Protein AF-A0A7J9QQX2-F1 (afdb_monomer)

Solvent-accessible surface area (backbone atoms only — not comparable to full-atom values): 10950 Å² total; per-residue (Å²): 135,87,82,81,82,80,78,81,76,80,78,75,87,70,79,80,80,73,49,72,65,58,52,40,49,53,56,48,53,58,52,51,60,47,61,76,71,69,48,74,68,55,53,49,49,52,51,60,24,35,43,53,40,42,29,18,36,30,59,68,54,39,54,51,47,49,53,49,67,62,40,84,84,67,65,58,65,73,57,44,53,54,55,40,48,56,53,48,58,59,36,59,70,38,76,61,45,71,68,31,42,49,51,32,52,54,56,54,40,69,71,56,50,82,80,45,53,75,67,55,51,51,52,51,52,50,51,54,51,30,37,73,71,70,74,39,61,68,17,60,58,40,29,67,48,50,64,55,37,58,76,68,66,36,64,74,64,67,54,24,50,41,53,78,64,48,33,36,91,83,47,75,76,69,89,76,73,79,68,84,77,78,82,79,126

Radius of gyration: 19.88 Å; Cα contacts (8 Å, |Δi|>4): 143; chains: 1; bounding box: 49×62×47 Å

Mean predicted aligned error: 8.19 Å

Sequence (185 aa):
MKRTTEGMTKSTFQMPKLTEKDIAEYVLERFYELKEVPRMQDLVTFHSNNKYLIMAHSQVHLKELGNVVANHEKQPLKKVLNDYQKILITTLKIKPTVKTHINALMHIFGFFGKYLSQKEKSIFMQFIKGYREDKIKLGKILSEIEPITYKINNLYLISQTYFLLYSDPNMGNVFNRVSIKSFRD

Structure (mmCIF, N/CA/C/O backbone):
data_AF-A0A7J9QQX2-F1
#
_entry.id   AF-A0A7J9QQX2-F1
#
loop_
_atom_site.group_PDB
_atom_site.id
_atom_site.type_symbol
_atom_site.label_atom_id
_atom_site.label_alt_id
_atom_site.label_comp_id
_atom_site.label_asym_id
_atom_site.label_entity_id
_atom_site.label_seq_id
_atom_site.pdbx_PDB_ins_code
_atom_site.Cartn_x
_atom_site.Cartn_y
_atom_site.Cartn_z
_atom_site.occupancy
_atom_site.B_iso_or_equiv
_atom_site.auth_seq_id
_atom_site.auth_comp_id
_atom_site.auth_asym_id
_atom_site.auth_atom_id
_atom_site.pdbx_PDB_model_num
ATOM 1 N N . MET A 1 1 ? -31.410 48.857 25.264 1.00 41.34 1 MET A N 1
ATOM 2 C CA . MET A 1 1 ? -31.220 48.400 23.868 1.00 41.34 1 MET A CA 1
ATOM 3 C C . MET A 1 1 ? -30.301 47.184 23.878 1.00 41.34 1 MET A C 1
ATOM 5 O O . MET A 1 1 ? -29.134 47.323 24.219 1.00 41.34 1 MET A O 1
ATOM 9 N N . LYS A 1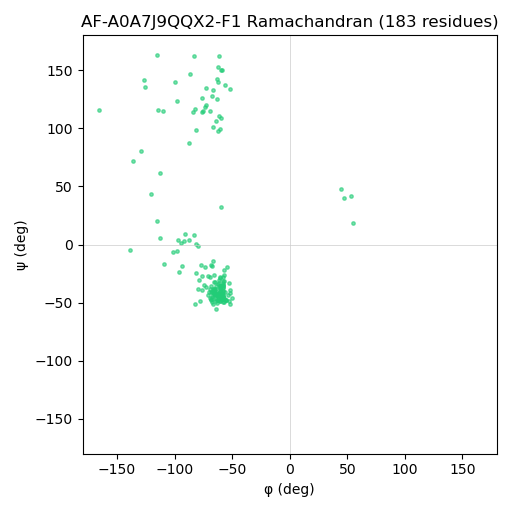 2 ? -30.845 45.987 23.627 1.00 38.16 2 LYS A N 1
ATOM 10 C CA . LYS A 1 2 ? -30.093 44.722 23.600 1.00 38.16 2 LYS A CA 1
ATOM 11 C C . LYS A 1 2 ? -29.238 44.683 22.326 1.00 38.16 2 LYS A C 1
ATOM 13 O O . LYS A 1 2 ? -29.800 44.764 21.241 1.00 38.16 2 LYS A O 1
ATOM 18 N N . ARG A 1 3 ? -27.910 44.578 22.451 1.00 37.72 3 ARG A N 1
ATOM 19 C CA . ARG A 1 3 ? -27.033 44.206 21.330 1.00 37.72 3 ARG A CA 1
ATOM 20 C C . ARG A 1 3 ? -27.025 42.685 21.235 1.00 37.72 3 ARG A C 1
ATOM 22 O O . ARG A 1 3 ? -26.602 42.004 22.164 1.00 37.72 3 ARG A O 1
ATOM 29 N N . THR A 1 4 ? -27.571 42.189 20.138 1.00 38.09 4 THR A N 1
ATOM 30 C CA . THR A 1 4 ? -27.545 40.796 19.708 1.00 38.09 4 THR A CA 1
ATOM 31 C C . THR A 1 4 ? -26.106 40.368 19.435 1.00 38.09 4 THR A C 1
ATOM 33 O O . THR A 1 4 ? -25.383 40.992 18.664 1.00 38.09 4 THR A O 1
ATOM 36 N N . THR A 1 5 ? -25.689 39.294 20.097 1.00 43.62 5 THR A N 1
ATOM 37 C CA . THR A 1 5 ? -24.511 38.502 19.755 1.00 43.62 5 THR A CA 1
ATOM 38 C C . THR A 1 5 ? -24.901 37.553 18.625 1.00 43.62 5 THR A C 1
ATOM 40 O O . THR A 1 5 ? -25.510 36.513 18.874 1.00 43.62 5 THR A O 1
ATOM 43 N N . GLU A 1 6 ? -24.591 37.911 17.384 1.00 42.69 6 GLU A N 1
ATOM 44 C CA . GLU A 1 6 ? -24.631 36.959 16.274 1.00 42.69 6 GLU A CA 1
ATOM 45 C C . GLU A 1 6 ? -23.398 36.055 16.353 1.00 42.69 6 GLU A C 1
ATOM 47 O O . GLU A 1 6 ? -22.252 36.497 16.256 1.00 42.69 6 GLU A O 1
ATOM 52 N N . GLY A 1 7 ? -23.650 34.772 16.612 1.00 41.28 7 GLY A N 1
ATOM 53 C CA . GLY A 1 7 ? -22.632 33.737 16.653 1.00 41.28 7 GLY A CA 1
ATOM 54 C C . GLY A 1 7 ? -22.070 33.471 15.261 1.00 41.28 7 GLY A C 1
ATOM 55 O O . GLY A 1 7 ? -22.761 32.935 14.399 1.00 41.28 7 GLY A O 1
ATOM 56 N N . MET A 1 8 ? -20.786 33.773 15.068 1.00 38.31 8 MET A N 1
ATOM 57 C CA . MET A 1 8 ? -19.999 33.174 13.993 1.00 38.31 8 MET A CA 1
ATOM 58 C C . MET A 1 8 ? -19.841 31.680 14.278 1.00 38.31 8 MET A C 1
ATOM 60 O O . MET A 1 8 ? -19.015 31.257 15.090 1.00 38.31 8 MET A O 1
ATOM 64 N N . THR A 1 9 ? -20.639 30.865 13.598 1.00 43.78 9 THR A N 1
ATOM 65 C CA . THR A 1 9 ? -20.384 29.436 13.442 1.00 43.78 9 THR A CA 1
ATOM 66 C C . THR A 1 9 ? -19.054 29.273 12.710 1.00 43.78 9 THR A C 1
ATOM 68 O O . THR A 1 9 ? -18.914 29.609 11.536 1.00 43.78 9 THR A O 1
ATOM 71 N N . LYS A 1 10 ? -18.038 28.775 13.424 1.00 44.91 10 LYS A N 1
ATOM 72 C CA . LYS A 1 10 ? -16.782 28.323 12.821 1.00 44.91 10 LYS A CA 1
ATOM 73 C C . LYS A 1 10 ? -17.113 27.187 11.853 1.00 44.91 10 LYS A C 1
ATOM 75 O O . LYS A 1 10 ? -17.301 26.054 12.280 1.00 44.91 10 LYS A O 1
ATOM 80 N N . SER A 1 11 ? -17.192 27.489 10.561 1.00 42.69 11 SER A N 1
ATOM 81 C CA . SER A 1 11 ? -17.172 26.481 9.504 1.00 42.69 11 SER A CA 1
ATOM 82 C C . SER A 1 11 ? -15.825 25.757 9.570 1.00 42.69 11 SER A C 1
ATOM 84 O O . SER A 1 11 ? -14.814 26.266 9.086 1.00 42.69 11 SER A O 1
ATOM 86 N N . THR A 1 12 ? -15.776 24.593 10.215 1.00 51.81 12 THR A N 1
ATOM 87 C CA . THR A 1 12 ? -14.616 23.699 10.159 1.00 51.81 12 THR A CA 1
ATOM 88 C C . THR A 1 12 ? -14.441 23.220 8.723 1.00 51.81 12 THR A C 1
ATOM 90 O O . THR A 1 12 ? -15.221 22.404 8.243 1.00 51.81 12 THR A O 1
ATOM 93 N N . PHE A 1 13 ? -13.429 23.744 8.028 1.00 54.88 13 PHE A N 1
ATOM 94 C CA . PHE A 1 13 ? -13.006 23.241 6.723 1.00 54.88 13 PHE A CA 1
ATOM 95 C C . PHE A 1 13 ? -12.596 21.771 6.874 1.00 54.88 13 PHE A C 1
ATOM 97 O O . PHE A 1 13 ? -11.586 21.471 7.510 1.00 54.88 13 PHE A O 1
ATOM 104 N N . GLN A 1 14 ? -13.410 20.866 6.335 1.00 59.56 14 GLN A N 1
ATOM 105 C CA . GLN A 1 14 ? -13.151 19.433 6.336 1.00 59.56 14 GLN A CA 1
ATOM 106 C C . GLN A 1 14 ? -12.540 19.064 4.985 1.00 59.56 14 GLN A C 1
ATOM 108 O O . GLN A 1 14 ? -13.133 19.357 3.945 1.00 59.56 14 GLN A O 1
ATOM 113 N N . MET A 1 15 ? -11.355 18.446 4.976 1.00 57.03 15 MET A N 1
ATOM 114 C CA . MET A 1 15 ? -10.777 18.008 3.705 1.00 57.03 15 MET A CA 1
ATOM 115 C C . MET A 1 15 ? -11.647 16.895 3.110 1.00 57.03 15 MET A C 1
ATOM 117 O O . MET A 1 15 ? -12.018 15.967 3.844 1.00 57.03 15 MET A O 1
ATOM 121 N N . PRO A 1 16 ? -11.980 16.967 1.807 1.00 66.31 16 PRO A N 1
ATOM 122 C CA . PRO A 1 16 ? -12.757 15.929 1.155 1.00 66.31 16 PRO A CA 1
ATOM 123 C C . PRO A 1 16 ? -11.980 14.612 1.171 1.00 66.31 16 PRO A C 1
ATOM 125 O O . PRO A 1 16 ? -10.759 14.578 1.017 1.00 66.31 16 PRO A O 1
ATOM 128 N N . LYS A 1 17 ? -12.705 13.513 1.369 1.00 76.00 17 LYS A N 1
ATOM 129 C CA . LYS A 1 17 ? -12.134 12.172 1.291 1.00 76.00 17 LYS A CA 1
ATOM 130 C C . LYS A 1 17 ? -11.848 11.827 -0.172 1.00 76.00 17 LYS A C 1
ATOM 132 O O . LYS A 1 17 ? -12.719 12.026 -1.015 1.00 76.00 17 LYS A O 1
ATOM 137 N N . LEU A 1 18 ? -10.668 11.268 -0.441 1.00 86.81 18 LEU A N 1
ATOM 138 C CA . LEU A 1 18 ? -10.290 10.806 -1.776 1.00 86.81 18 LEU A CA 1
ATOM 139 C C . LEU A 1 18 ? -11.217 9.683 -2.257 1.00 86.81 18 LEU A C 1
ATOM 141 O O . LEU A 1 18 ? -11.602 8.789 -1.494 1.00 86.81 18 LEU A O 1
ATOM 145 N N . THR A 1 19 ? -11.565 9.733 -3.537 1.00 91.69 19 THR A N 1
ATOM 146 C CA . THR A 1 19 ? -12.230 8.643 -4.246 1.00 91.69 19 THR A CA 1
ATOM 147 C C . THR A 1 19 ? -11.203 7.619 -4.732 1.00 91.69 19 THR A C 1
ATOM 149 O O . THR A 1 19 ? -10.021 7.919 -4.875 1.00 91.69 19 THR A O 1
ATOM 152 N N . GLU A 1 20 ? -11.651 6.406 -5.066 1.00 93.38 20 GLU A N 1
ATOM 153 C CA . GLU A 1 20 ? -10.778 5.386 -5.677 1.00 93.38 20 GLU A CA 1
ATOM 154 C C . GLU A 1 20 ? -10.147 5.864 -6.994 1.00 93.38 20 GLU A C 1
ATOM 156 O O . GLU A 1 20 ? -9.053 5.435 -7.352 1.00 93.38 20 GLU A O 1
ATOM 161 N N . LYS A 1 21 ? -10.824 6.775 -7.705 1.00 93.75 21 LYS A N 1
ATOM 162 C CA . LYS A 1 21 ? -10.293 7.402 -8.914 1.00 93.75 21 LYS A CA 1
ATOM 163 C C . LYS A 1 21 ? -9.109 8.311 -8.579 1.00 93.75 21 LYS A C 1
ATOM 165 O O . LYS A 1 21 ? -8.058 8.142 -9.187 1.00 93.75 21 LYS A O 1
ATOM 170 N N . ASP A 1 22 ? -9.252 9.189 -7.585 1.00 93.69 22 ASP A N 1
ATOM 171 C CA . ASP A 1 22 ? -8.176 10.101 -7.159 1.00 93.69 22 ASP A CA 1
ATOM 172 C C . ASP A 1 22 ? -6.944 9.314 -6.677 1.00 93.69 22 ASP A C 1
ATOM 174 O O . ASP A 1 22 ? -5.804 9.647 -6.993 1.00 93.69 22 ASP A O 1
ATOM 178 N N . ILE A 1 23 ? -7.179 8.216 -5.948 1.00 93.31 23 ILE A N 1
ATOM 179 C CA . ILE A 1 23 ? -6.130 7.302 -5.477 1.00 93.31 23 ILE A CA 1
ATOM 180 C C . ILE A 1 23 ? -5.399 6.654 -6.659 1.00 93.31 23 ILE A C 1
ATOM 182 O O . ILE A 1 23 ? -4.168 6.633 -6.690 1.00 93.31 23 ILE A O 1
ATOM 186 N N . ALA A 1 24 ? -6.140 6.127 -7.637 1.00 96.19 24 ALA A N 1
ATOM 187 C CA . ALA A 1 24 ? -5.554 5.504 -8.817 1.00 96.19 24 ALA A CA 1
ATOM 188 C C . ALA A 1 24 ? -4.754 6.508 -9.663 1.00 96.19 24 ALA A C 1
ATOM 190 O O . ALA A 1 24 ? -3.655 6.179 -10.112 1.00 96.19 24 ALA A O 1
ATOM 191 N N . GLU A 1 25 ? -5.276 7.721 -9.854 1.00 96.00 25 GLU A N 1
ATOM 192 C CA . GLU A 1 25 ? -4.603 8.799 -10.587 1.00 96.00 25 GLU A CA 1
ATOM 193 C C . GLU A 1 25 ? -3.283 9.183 -9.917 1.00 96.00 25 GLU A C 1
ATOM 195 O O . GLU A 1 25 ? -2.247 9.153 -10.580 1.00 96.00 25 GLU A O 1
ATOM 200 N N . TYR A 1 26 ? -3.286 9.397 -8.597 1.00 95.62 26 TYR A N 1
ATOM 201 C CA . TYR A 1 26 ? -2.072 9.693 -7.833 1.00 95.62 26 TYR A CA 1
ATOM 202 C C . TYR A 1 26 ? -0.997 8.606 -7.995 1.00 95.62 26 TYR A C 1
ATOM 204 O O . TYR A 1 26 ? 0.174 8.895 -8.251 1.00 95.62 26 TYR A O 1
ATOM 212 N N . VAL A 1 27 ? -1.373 7.328 -7.857 1.00 97.31 27 VAL A N 1
ATOM 213 C CA . VAL A 1 27 ? -0.421 6.208 -7.963 1.00 97.31 27 VAL A CA 1
ATOM 214 C C . VAL A 1 27 ? 0.144 6.092 -9.383 1.00 97.31 27 VAL A C 1
ATOM 216 O O . VAL A 1 27 ? 1.332 5.800 -9.546 1.00 97.31 27 VAL A O 1
ATOM 219 N N . LEU A 1 28 ? -0.678 6.325 -10.411 1.00 98.06 28 LEU A N 1
ATOM 220 C CA . LEU A 1 28 ? -0.241 6.281 -11.807 1.00 98.06 28 LEU A CA 1
ATOM 221 C C . LEU A 1 28 ? 0.663 7.457 -12.169 1.00 98.06 28 LEU A C 1
ATOM 223 O O . LEU A 1 28 ? 1.694 7.227 -12.793 1.00 98.06 28 LEU A O 1
ATOM 227 N N . GLU A 1 29 ? 0.333 8.678 -11.755 1.00 97.31 29 GLU A N 1
ATOM 228 C CA . GLU A 1 29 ? 1.187 9.860 -11.935 1.00 97.31 29 GLU A CA 1
ATOM 229 C C . GLU A 1 29 ? 2.576 9.619 -11.334 1.00 97.31 29 GLU A C 1
ATOM 231 O O . GLU A 1 29 ? 3.599 9.751 -12.008 1.00 97.31 29 GLU A O 1
ATOM 236 N N . ARG A 1 30 ? 2.610 9.104 -10.100 1.00 97.12 30 ARG A N 1
ATOM 237 C CA . ARG A 1 30 ? 3.850 8.752 -9.402 1.00 97.12 30 ARG A CA 1
ATOM 238 C C . ARG A 1 30 ? 4.676 7.697 -10.127 1.00 97.12 30 ARG A C 1
ATOM 240 O O . ARG A 1 30 ? 5.906 7.743 -10.086 1.00 97.12 30 ARG A O 1
ATOM 247 N N . PHE A 1 31 ? 4.008 6.747 -10.774 1.00 98.19 31 PHE A N 1
ATOM 248 C CA . PHE A 1 31 ? 4.661 5.743 -11.602 1.00 98.19 31 PHE A CA 1
ATOM 249 C C . PHE A 1 31 ? 5.174 6.324 -12.929 1.00 98.19 31 PHE A C 1
ATOM 251 O O . PHE A 1 31 ? 6.240 5.922 -13.389 1.00 98.19 31 PHE A O 1
ATOM 258 N N . TYR A 1 32 ? 4.455 7.265 -13.545 1.00 97.56 32 TYR A N 1
ATOM 259 C CA . TYR A 1 32 ? 4.900 7.919 -14.777 1.00 97.56 32 TYR A CA 1
ATOM 260 C C . TYR A 1 32 ? 6.140 8.776 -14.555 1.00 97.56 32 TYR A C 1
ATOM 262 O O . TYR A 1 32 ? 7.091 8.647 -15.316 1.00 97.56 32 TYR A O 1
ATOM 270 N N . GLU A 1 33 ? 6.199 9.545 -13.471 1.00 95.75 33 GLU A N 1
ATOM 271 C CA . GLU A 1 33 ? 7.395 10.328 -13.140 1.00 95.75 33 GLU A CA 1
ATOM 272 C C . GLU A 1 33 ? 8.639 9.452 -12.940 1.00 95.75 33 GLU A C 1
ATOM 274 O O . GLU A 1 33 ? 9.738 9.811 -13.356 1.00 95.75 33 GLU A O 1
ATOM 279 N N . LEU A 1 34 ? 8.471 8.256 -12.370 1.00 94.69 34 LEU A N 1
ATOM 280 C CA . LEU A 1 34 ? 9.551 7.273 -12.265 1.00 94.69 34 LEU A CA 1
ATOM 281 C C . LEU A 1 34 ? 10.071 6.825 -13.641 1.00 94.69 34 LEU A C 1
ATOM 283 O O . LEU A 1 34 ? 11.244 6.474 -13.768 1.00 94.69 34 LEU A O 1
ATOM 287 N N . LYS A 1 35 ? 9.223 6.814 -14.676 1.00 93.94 35 LYS A N 1
ATOM 288 C CA . LYS A 1 35 ? 9.612 6.395 -16.031 1.00 93.94 35 LYS A CA 1
ATOM 289 C C . LYS A 1 35 ? 10.409 7.450 -16.795 1.00 93.94 35 LYS A C 1
ATOM 291 O O . LYS A 1 35 ? 11.062 7.062 -17.762 1.00 93.94 35 LYS A O 1
ATOM 296 N N . GLU A 1 36 ? 10.380 8.715 -16.381 1.00 93.94 36 GLU A N 1
ATOM 297 C CA . GLU A 1 36 ? 11.128 9.795 -17.040 1.00 93.94 36 GLU A CA 1
ATOM 298 C C . GLU A 1 36 ? 12.643 9.580 -16.918 1.00 93.94 36 GLU A C 1
ATOM 300 O O . GLU A 1 36 ? 13.380 9.693 -17.897 1.00 93.94 36 GLU A O 1
ATOM 305 N N . VAL A 1 37 ? 13.109 9.179 -15.730 1.00 93.88 37 VAL A N 1
ATOM 306 C CA . VAL A 1 37 ? 14.511 8.814 -15.472 1.00 93.88 37 VAL A CA 1
ATOM 307 C C . VAL A 1 37 ? 14.549 7.449 -14.780 1.00 93.88 37 VAL A C 1
ATOM 309 O O . VAL A 1 37 ? 14.661 7.363 -13.556 1.00 93.88 37 VAL A O 1
ATOM 312 N N . PRO A 1 38 ? 14.419 6.350 -15.542 1.00 92.94 38 PRO A N 1
ATOM 313 C CA . PRO A 1 38 ? 14.135 5.050 -14.962 1.00 92.94 38 PRO A CA 1
ATOM 314 C C . PRO A 1 38 ? 15.373 4.435 -14.306 1.00 92.94 38 PRO A C 1
ATOM 316 O O . PRO A 1 38 ? 16.395 4.203 -14.955 1.00 92.94 38 PRO A O 1
ATOM 319 N N . ARG A 1 39 ? 15.247 4.052 -13.031 1.00 96.56 39 ARG A N 1
ATOM 320 C CA . ARG A 1 39 ? 16.208 3.182 -12.334 1.00 96.56 39 ARG A CA 1
ATOM 321 C C . ARG A 1 39 ? 15.482 2.000 -11.713 1.00 96.56 39 ARG A C 1
ATOM 323 O O . ARG A 1 39 ? 14.400 2.142 -11.150 1.00 96.56 39 ARG A O 1
ATOM 330 N N . MET A 1 40 ? 16.108 0.823 -11.751 1.00 96.81 40 MET A N 1
ATOM 331 C CA . MET A 1 40 ? 15.517 -0.384 -11.162 1.00 96.81 40 MET A CA 1
ATOM 332 C C . MET A 1 40 ? 15.223 -0.207 -9.661 1.00 96.81 40 MET A C 1
ATOM 334 O O . MET A 1 40 ? 14.180 -0.636 -9.175 1.00 96.81 40 MET A O 1
ATOM 338 N N . GLN A 1 41 ? 16.102 0.497 -8.941 1.00 96.69 41 GLN A N 1
ATOM 339 C CA . GLN A 1 41 ? 15.925 0.807 -7.521 1.00 96.69 41 GLN A CA 1
ATOM 340 C C . GLN A 1 41 ? 14.680 1.663 -7.241 1.00 96.69 41 GLN A C 1
ATOM 342 O O . GLN A 1 41 ? 14.027 1.480 -6.209 1.00 96.69 41 GLN A O 1
ATOM 347 N N . ASP A 1 42 ? 14.320 2.567 -8.155 1.00 96.81 42 ASP A N 1
ATOM 348 C CA . ASP A 1 42 ? 13.122 3.390 -7.997 1.00 96.81 42 ASP A CA 1
ATOM 349 C C . ASP A 1 42 ? 11.868 2.524 -8.133 1.00 96.81 42 ASP A C 1
ATOM 351 O O . ASP A 1 42 ? 10.932 2.687 -7.355 1.00 96.81 42 ASP A O 1
ATOM 355 N N . LEU A 1 43 ? 11.866 1.538 -9.042 1.00 98.38 43 LEU A N 1
ATOM 356 C CA . LEU A 1 43 ? 10.752 0.592 -9.185 1.00 98.38 43 LEU A CA 1
ATOM 357 C C . LEU A 1 43 ? 10.584 -0.279 -7.933 1.00 98.38 43 LEU A C 1
ATOM 359 O O . LEU A 1 43 ? 9.463 -0.472 -7.459 1.00 98.38 43 LEU A O 1
ATOM 363 N N . VAL A 1 44 ? 11.692 -0.765 -7.365 1.00 98.00 44 VAL A N 1
ATOM 364 C CA . VAL A 1 44 ? 11.689 -1.518 -6.099 1.00 98.00 44 VAL A CA 1
ATOM 365 C C . VAL A 1 44 ? 11.109 -0.668 -4.966 1.00 98.00 44 VAL A C 1
ATOM 367 O O . VAL A 1 44 ? 10.254 -1.139 -4.210 1.00 98.00 44 VAL A O 1
ATOM 370 N N . THR A 1 45 ? 11.533 0.593 -4.867 1.00 96.75 45 THR A N 1
ATOM 371 C CA . THR A 1 45 ? 11.040 1.545 -3.861 1.00 96.75 45 THR A CA 1
ATOM 372 C C . THR A 1 45 ? 9.553 1.840 -4.058 1.00 96.75 45 THR A C 1
ATOM 374 O O . THR A 1 45 ? 8.773 1.736 -3.112 1.00 96.75 45 THR A O 1
ATOM 377 N N . PHE A 1 46 ? 9.135 2.123 -5.294 1.00 98.06 46 PHE A N 1
ATOM 378 C CA . PHE A 1 46 ? 7.740 2.366 -5.653 1.00 98.06 46 PHE A CA 1
ATOM 379 C C . PHE A 1 46 ? 6.849 1.184 -5.266 1.00 98.06 46 PHE A C 1
ATOM 381 O O . PHE A 1 46 ? 5.833 1.366 -4.595 1.00 98.06 46 PHE A O 1
ATOM 388 N N . HIS A 1 47 ? 7.239 -0.036 -5.641 1.00 98.44 47 HIS A N 1
ATOM 389 C CA . HIS A 1 47 ? 6.489 -1.240 -5.296 1.00 98.44 47 HIS A CA 1
ATOM 390 C C . HIS A 1 47 ? 6.405 -1.440 -3.780 1.00 98.44 47 HIS A C 1
ATOM 392 O O . HIS A 1 47 ? 5.333 -1.718 -3.242 1.00 98.44 47 HIS A O 1
ATOM 398 N N . SER A 1 48 ? 7.523 -1.240 -3.079 1.00 96.94 48 SER A N 1
ATOM 399 C CA . SER A 1 48 ? 7.598 -1.393 -1.625 1.00 96.94 48 SER A CA 1
ATOM 400 C C . SER A 1 48 ? 6.680 -0.416 -0.890 1.00 96.94 48 SER A C 1
ATOM 402 O O . SER A 1 48 ? 5.978 -0.839 0.029 1.00 96.94 48 SER A O 1
ATOM 404 N N . ASN A 1 49 ? 6.633 0.848 -1.320 1.00 96.75 49 ASN A N 1
ATOM 405 C CA . ASN A 1 49 ? 5.784 1.895 -0.736 1.00 96.75 49 ASN A CA 1
ATOM 406 C C . ASN A 1 49 ? 4.293 1.699 -1.048 1.00 96.75 49 ASN A C 1
ATOM 408 O O . ASN A 1 49 ? 3.431 2.110 -0.275 1.00 96.75 49 ASN A O 1
ATOM 412 N N . ASN A 1 50 ? 3.966 1.041 -2.160 1.00 98.12 50 ASN A N 1
ATOM 413 C CA . ASN A 1 50 ? 2.583 0.797 -2.567 1.00 98.12 50 ASN A CA 1
ATOM 414 C C . ASN A 1 50 ? 2.064 -0.593 -2.170 1.00 98.12 50 ASN A C 1
ATOM 416 O O . ASN A 1 50 ? 0.927 -0.929 -2.500 1.00 98.12 50 ASN A O 1
ATOM 420 N N . LYS A 1 51 ? 2.845 -1.411 -1.449 1.00 98.31 51 LYS A N 1
ATOM 421 C CA . LYS A 1 51 ? 2.520 -2.822 -1.183 1.00 98.31 51 LYS A CA 1
ATOM 422 C C . LYS A 1 51 ? 1.122 -3.020 -0.601 1.00 98.31 51 LYS A C 1
ATOM 424 O O . LYS A 1 51 ? 0.373 -3.849 -1.111 1.00 98.31 51 LYS A O 1
ATOM 429 N N . TYR A 1 52 ? 0.763 -2.294 0.460 1.00 98.25 52 TYR A N 1
ATOM 430 C CA . TYR A 1 52 ? -0.541 -2.486 1.113 1.00 98.25 52 TYR A CA 1
ATOM 431 C C . TYR A 1 52 ? -1.706 -1.869 0.349 1.00 98.25 52 TYR A C 1
ATOM 433 O O . TYR A 1 52 ? -2.817 -2.389 0.425 1.00 98.25 52 TYR A O 1
ATOM 441 N N . LEU A 1 53 ? -1.446 -0.823 -0.437 1.00 98.25 53 LEU A N 1
ATOM 442 C CA . LEU A 1 53 ? -2.422 -0.300 -1.383 1.00 98.25 53 LEU A CA 1
ATOM 443 C C . LEU A 1 53 ? -2.719 -1.367 -2.439 1.00 98.25 53 LEU A C 1
ATOM 445 O O . LEU A 1 53 ? -3.851 -1.825 -2.545 1.00 98.25 53 LEU A O 1
ATOM 449 N N . ILE A 1 54 ? -1.690 -1.873 -3.120 1.00 98.69 54 ILE A N 1
ATOM 450 C CA . ILE A 1 54 ? -1.812 -2.946 -4.115 1.00 98.69 54 ILE A CA 1
ATOM 451 C C . ILE A 1 54 ? -2.477 -4.183 -3.494 1.00 98.69 54 ILE A C 1
ATOM 453 O O . ILE A 1 54 ? -3.358 -4.766 -4.113 1.00 98.69 54 ILE A O 1
ATOM 457 N N . MET A 1 55 ? -2.131 -4.550 -2.256 1.00 98.62 55 MET A N 1
ATOM 458 C CA . MET A 1 55 ? -2.769 -5.646 -1.517 1.00 98.62 55 MET A CA 1
ATOM 459 C C . MET A 1 55 ? -4.277 -5.444 -1.329 1.00 98.62 55 MET A C 1
ATOM 461 O O . MET A 1 55 ? -5.046 -6.397 -1.474 1.00 98.62 55 MET A O 1
ATOM 465 N N . ALA A 1 56 ? -4.696 -4.223 -0.989 1.00 98.44 56 ALA A N 1
ATOM 466 C CA . ALA A 1 56 ? -6.101 -3.885 -0.810 1.00 98.44 56 ALA A CA 1
ATOM 467 C C . ALA A 1 56 ? -6.883 -3.981 -2.131 1.00 98.44 56 ALA A C 1
ATOM 469 O O . ALA A 1 56 ? -8.044 -4.389 -2.112 1.00 98.44 56 ALA A O 1
ATOM 470 N N . HIS A 1 57 ? -6.245 -3.684 -3.267 1.00 98.50 57 HIS A N 1
ATOM 471 C CA . HIS A 1 57 ? -6.832 -3.865 -4.597 1.00 98.50 57 HIS A CA 1
ATOM 472 C C . HIS A 1 57 ? -6.813 -5.338 -5.052 1.00 98.50 57 HIS A C 1
ATOM 474 O O . HIS A 1 57 ? -7.828 -5.861 -5.503 1.00 98.50 57 HIS A O 1
ATOM 480 N N . SER A 1 58 ? -5.680 -6.039 -4.935 1.00 98.38 58 SER A N 1
ATOM 481 C CA . SER A 1 58 ? -5.537 -7.449 -5.320 1.00 98.38 58 SER A CA 1
ATOM 482 C C . SER A 1 58 ? -4.264 -8.091 -4.756 1.00 98.38 58 SER A C 1
ATOM 484 O O . SER A 1 58 ? -3.144 -7.783 -5.165 1.00 98.38 58 SER A O 1
ATOM 486 N N . GLN A 1 59 ? -4.429 -9.092 -3.886 1.00 97.69 59 GLN A N 1
ATOM 487 C CA . GLN A 1 59 ? -3.323 -9.936 -3.409 1.00 97.69 59 GLN A CA 1
ATOM 488 C C . GLN A 1 59 ? -2.645 -10.716 -4.550 1.00 97.69 59 GLN A C 1
ATOM 490 O O . GLN A 1 59 ? -1.441 -10.970 -4.497 1.00 97.69 59 GLN A O 1
ATOM 495 N N . VAL A 1 60 ? -3.412 -11.109 -5.573 1.00 98.31 60 VAL A N 1
ATOM 496 C CA . VAL A 1 60 ? -2.893 -11.850 -6.732 1.00 98.31 60 VAL A CA 1
ATOM 497 C C . VAL A 1 60 ? -1.945 -10.961 -7.528 1.00 98.31 60 VAL A C 1
ATOM 499 O O . VAL A 1 60 ? -0.793 -11.336 -7.741 1.00 98.31 60 VAL A O 1
ATOM 502 N N . HIS A 1 61 ? -2.382 -9.747 -7.869 1.00 98.56 61 HIS A N 1
ATOM 503 C CA . HIS A 1 61 ? -1.537 -8.811 -8.604 1.00 98.56 61 HIS A CA 1
ATOM 504 C C . HIS A 1 61 ? -0.372 -8.294 -7.765 1.00 98.56 61 HIS A C 1
ATOM 506 O O . HIS A 1 61 ? 0.683 -8.017 -8.319 1.00 98.56 61 HIS A O 1
ATOM 512 N N . LEU A 1 62 ? -0.502 -8.218 -6.434 1.00 98.69 62 LEU A N 1
ATOM 513 C CA . LEU A 1 62 ? 0.646 -7.917 -5.582 1.00 98.69 62 LEU A CA 1
ATOM 514 C C . LEU A 1 62 ? 1.783 -8.924 -5.796 1.00 98.69 62 LEU A C 1
ATOM 516 O O . LEU A 1 62 ? 2.938 -8.524 -5.937 1.00 98.69 62 LEU A O 1
ATOM 520 N N . LYS A 1 63 ? 1.457 -10.222 -5.830 1.00 98.44 63 LYS A N 1
ATOM 521 C CA . LYS A 1 63 ? 2.443 -11.282 -6.074 1.00 98.44 63 LYS A CA 1
ATOM 522 C C . LYS A 1 63 ? 3.030 -11.174 -7.481 1.00 98.44 63 LYS A C 1
ATOM 524 O O . LYS A 1 63 ? 4.239 -11.291 -7.647 1.00 98.44 63 LYS A O 1
ATOM 529 N N . GLU A 1 64 ? 2.183 -10.935 -8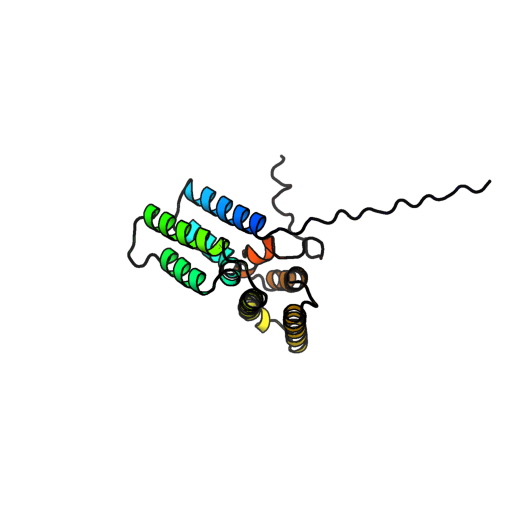.475 1.00 98.62 64 GLU A N 1
ATOM 530 C CA . GLU A 1 64 ? 2.601 -10.800 -9.871 1.00 98.62 64 GLU A CA 1
ATOM 531 C C . GLU A 1 64 ? 3.539 -9.603 -10.084 1.00 98.62 64 GLU A C 1
ATOM 533 O O . GLU A 1 64 ? 4.642 -9.765 -10.600 1.00 98.62 64 GLU A O 1
ATOM 538 N N . LEU A 1 65 ? 3.157 -8.420 -9.594 1.00 98.81 65 LEU A N 1
ATOM 539 C CA . LEU A 1 65 ? 3.987 -7.215 -9.614 1.00 98.81 65 LEU A CA 1
ATOM 540 C C . LEU A 1 65 ? 5.310 -7.439 -8.876 1.00 98.81 65 LEU A C 1
ATOM 542 O O . LEU A 1 65 ? 6.354 -7.017 -9.364 1.00 98.81 65 LEU A O 1
ATOM 546 N N . GLY A 1 66 ? 5.288 -8.142 -7.739 1.00 98.50 66 GLY A N 1
ATOM 547 C CA . GLY A 1 66 ? 6.499 -8.505 -7.003 1.00 98.50 66 GLY A CA 1
ATOM 548 C C . GLY A 1 66 ? 7.464 -9.365 -7.827 1.00 98.50 66 GLY A C 1
ATOM 549 O O . GLY A 1 66 ? 8.666 -9.109 -7.819 1.00 98.50 66 GLY A O 1
ATOM 550 N N . ASN A 1 67 ? 6.951 -10.328 -8.600 1.00 98.38 67 ASN A N 1
ATOM 551 C CA . ASN A 1 67 ? 7.772 -11.143 -9.502 1.00 98.38 67 ASN A CA 1
ATOM 552 C C . ASN A 1 67 ? 8.390 -10.305 -10.632 1.00 98.38 67 ASN A C 1
ATOM 554 O O . ASN A 1 67 ? 9.559 -10.493 -10.967 1.00 98.38 67 ASN A O 1
ATOM 558 N N . VAL A 1 68 ? 7.632 -9.354 -11.189 1.00 98.56 68 VAL A N 1
ATOM 559 C CA . VAL A 1 68 ? 8.151 -8.417 -12.200 1.00 98.56 68 VAL A CA 1
ATOM 560 C C . VAL A 1 68 ? 9.281 -7.564 -11.617 1.00 98.56 68 VAL A C 1
ATOM 562 O O . VAL A 1 68 ? 10.331 -7.424 -12.240 1.00 98.56 68 VAL A O 1
ATOM 565 N N . VAL A 1 69 ? 9.107 -7.046 -10.397 1.00 98.25 69 VAL A N 1
ATOM 566 C CA . VAL A 1 69 ? 10.126 -6.254 -9.683 1.00 98.25 69 VAL A CA 1
ATOM 567 C C . VAL A 1 69 ? 11.368 -7.078 -9.357 1.00 98.25 69 VAL A C 1
ATOM 569 O O . VAL A 1 69 ? 12.475 -6.554 -9.411 1.00 98.25 69 VAL A O 1
ATOM 572 N N . ALA A 1 70 ? 11.218 -8.363 -9.038 1.00 97.81 70 ALA A N 1
ATOM 573 C CA . ALA A 1 70 ? 12.357 -9.231 -8.758 1.00 97.81 70 ALA A CA 1
ATOM 574 C C . ALA A 1 70 ? 13.251 -9.454 -9.993 1.00 97.81 70 ALA A C 1
ATOM 576 O O . ALA A 1 70 ? 14.445 -9.704 -9.837 1.00 97.81 70 ALA A O 1
ATOM 577 N N . ASN A 1 71 ? 12.686 -9.339 -11.204 1.00 97.44 71 ASN A N 1
ATOM 578 C CA . ASN A 1 71 ? 13.387 -9.409 -12.489 1.00 97.44 71 ASN A CA 1
ATOM 579 C C . ASN A 1 71 ? 14.415 -10.558 -12.570 1.00 97.44 71 ASN A C 1
ATOM 581 O O . ASN A 1 71 ? 15.564 -10.359 -12.971 1.00 97.44 71 ASN A O 1
ATOM 585 N N . HIS A 1 72 ? 14.016 -11.771 -12.171 1.00 95.19 72 HIS A N 1
ATOM 586 C CA . HIS A 1 72 ? 14.917 -12.930 -12.090 1.00 95.19 72 HIS A CA 1
ATOM 587 C C . HIS A 1 72 ? 15.610 -13.262 -13.421 1.00 95.19 72 HIS A C 1
ATOM 589 O O . HIS A 1 72 ? 16.759 -13.695 -13.433 1.00 95.19 72 HIS A O 1
ATOM 595 N N . GLU A 1 73 ? 14.932 -12.999 -14.538 1.00 95.00 73 GLU A N 1
ATOM 596 C CA . GLU A 1 73 ? 15.440 -13.214 -15.896 1.00 95.00 73 GLU A CA 1
ATOM 597 C C . GLU A 1 73 ? 16.346 -12.079 -16.406 1.00 95.00 73 GLU A C 1
ATOM 599 O O . GLU A 1 73 ? 16.815 -12.133 -17.539 1.00 95.00 73 GLU A O 1
ATOM 604 N N . LYS A 1 74 ? 16.599 -11.041 -15.593 1.00 96.25 74 LYS A N 1
ATOM 605 C CA . LYS A 1 74 ? 17.436 -9.878 -15.943 1.00 96.25 74 LYS A CA 1
ATOM 606 C C . LYS A 1 74 ? 17.003 -9.199 -17.248 1.00 96.25 74 LYS A C 1
ATOM 608 O O . LYS A 1 74 ? 17.828 -8.778 -18.057 1.00 96.25 74 LYS A O 1
ATOM 613 N N . GLN A 1 75 ? 15.693 -9.065 -17.435 1.00 97.69 75 GLN A N 1
ATOM 614 C CA . GLN A 1 75 ? 15.107 -8.399 -18.593 1.00 97.69 75 GLN A CA 1
ATOM 615 C C . GLN A 1 75 ? 15.514 -6.913 -18.638 1.00 97.69 75 GLN A C 1
ATOM 617 O O . GLN A 1 75 ? 15.732 -6.304 -17.580 1.00 97.69 75 GLN A O 1
ATOM 622 N N . PRO A 1 76 ? 15.561 -6.289 -19.833 1.00 97.81 76 PRO A N 1
ATOM 623 C CA . PRO A 1 76 ? 15.821 -4.858 -19.964 1.00 97.81 76 PRO A CA 1
ATOM 624 C C . PRO A 1 76 ? 14.816 -4.025 -19.160 1.00 97.81 76 PRO A C 1
ATOM 626 O O . PRO A 1 76 ? 13.610 -4.266 -19.234 1.00 97.81 76 PRO A O 1
ATOM 629 N N . LEU A 1 77 ? 15.292 -2.991 -18.455 1.00 97.62 77 LEU A N 1
ATOM 630 C CA . LEU A 1 77 ? 14.467 -2.160 -17.563 1.00 97.62 77 LEU A CA 1
ATOM 631 C C . LEU A 1 77 ? 13.200 -1.618 -18.245 1.00 97.62 77 LEU A C 1
ATOM 633 O O . LEU A 1 77 ? 12.120 -1.635 -17.661 1.00 97.62 77 LEU A O 1
ATOM 637 N N . LYS A 1 78 ? 13.299 -1.211 -19.516 1.00 97.12 78 LYS A N 1
ATOM 638 C CA . LYS A 1 78 ? 12.148 -0.752 -20.308 1.00 97.12 78 LYS A CA 1
ATOM 639 C C . LYS A 1 78 ? 11.041 -1.810 -20.408 1.00 97.12 78 LYS A C 1
ATOM 641 O O . LYS A 1 78 ? 9.864 -1.467 -20.318 1.00 97.12 78 LYS A O 1
ATOM 646 N N . LYS A 1 79 ? 11.402 -3.086 -20.582 1.00 97.88 79 LYS A N 1
ATOM 647 C CA . LYS A 1 79 ? 10.442 -4.197 -20.626 1.00 97.88 79 LYS A CA 1
ATOM 648 C C . LYS A 1 79 ? 9.802 -4.404 -19.255 1.00 97.88 79 LYS A C 1
ATOM 650 O O . LYS A 1 79 ? 8.580 -4.441 -19.173 1.00 97.88 79 LYS A O 1
ATOM 655 N N . VAL A 1 80 ? 10.613 -4.440 -18.195 1.00 98.62 80 VAL A N 1
ATOM 656 C CA . VAL A 1 80 ? 10.142 -4.584 -16.805 1.00 98.62 80 VAL A CA 1
ATOM 657 C C . VAL A 1 80 ? 9.121 -3.500 -16.452 1.00 98.62 80 VAL A C 1
ATOM 659 O O . VAL A 1 80 ? 8.043 -3.807 -15.953 1.00 98.62 80 VAL A O 1
ATOM 662 N N . LEU A 1 81 ? 9.416 -2.236 -16.772 1.00 98.50 81 LEU A N 1
ATOM 663 C CA . LEU A 1 81 ? 8.511 -1.113 -16.514 1.00 98.50 81 LEU A CA 1
ATOM 664 C C . LEU A 1 81 ? 7.199 -1.228 -17.293 1.00 98.50 81 LEU A C 1
ATOM 666 O O . LEU A 1 81 ? 6.138 -0.955 -16.738 1.00 98.50 81 LEU A O 1
ATOM 670 N N . ASN A 1 82 ? 7.248 -1.642 -18.561 1.00 98.19 82 ASN A N 1
ATOM 671 C CA . ASN A 1 82 ? 6.043 -1.818 -19.371 1.00 98.19 82 ASN A CA 1
ATOM 672 C C . ASN A 1 82 ? 5.162 -2.965 -18.858 1.00 98.19 82 ASN A C 1
ATOM 674 O O . ASN A 1 82 ? 3.940 -2.826 -18.830 1.00 98.19 82 ASN A O 1
ATOM 678 N N . ASP A 1 83 ? 5.766 -4.079 -18.442 1.00 98.44 83 ASP A N 1
ATOM 679 C CA . ASP A 1 83 ? 5.036 -5.218 -17.883 1.00 98.44 83 ASP A CA 1
ATOM 680 C C . ASP A 1 83 ? 4.420 -4.843 -16.524 1.00 98.44 83 ASP A C 1
ATOM 682 O O . ASP A 1 83 ? 3.221 -5.040 -16.313 1.00 98.44 83 ASP A O 1
ATOM 686 N N . TYR A 1 84 ? 5.189 -4.175 -15.656 1.00 98.75 84 TYR A N 1
ATOM 687 C CA . TYR A 1 84 ? 4.698 -3.656 -14.377 1.00 98.75 84 TYR A CA 1
ATOM 688 C C . TYR A 1 84 ? 3.528 -2.683 -14.570 1.00 98.75 84 TYR A C 1
ATOM 690 O O . TYR A 1 84 ? 2.510 -2.796 -13.890 1.00 98.75 84 TYR A O 1
ATOM 698 N N . GLN A 1 85 ? 3.632 -1.753 -15.528 1.00 98.69 85 GLN A N 1
ATOM 699 C CA . GLN A 1 85 ? 2.592 -0.761 -15.814 1.00 98.69 85 GLN A CA 1
ATOM 700 C C . GLN A 1 85 ? 1.250 -1.409 -16.171 1.00 98.69 85 GLN A C 1
ATOM 702 O O . GLN A 1 85 ? 0.209 -0.999 -15.658 1.00 98.69 85 GLN A O 1
ATOM 707 N N . LYS A 1 86 ? 1.261 -2.416 -17.055 1.00 98.62 86 LYS A N 1
ATOM 708 C CA . LYS A 1 86 ? 0.040 -3.106 -17.501 1.00 98.62 86 LYS A CA 1
ATOM 709 C C . LYS A 1 86 ? -0.692 -3.750 -16.324 1.00 98.62 86 LYS A C 1
ATOM 711 O O . LYS A 1 86 ? -1.910 -3.598 -16.189 1.00 98.62 86 LYS A O 1
ATOM 716 N N . ILE A 1 87 ? 0.057 -4.428 -15.457 1.00 98.81 87 ILE A N 1
ATOM 717 C CA . ILE A 1 87 ? -0.497 -5.097 -14.279 1.00 98.81 87 ILE A CA 1
ATOM 718 C C . ILE A 1 87 ? -0.958 -4.055 -13.251 1.00 98.81 87 ILE A C 1
ATOM 720 O O . ILE A 1 87 ? -2.048 -4.189 -12.696 1.00 98.81 87 ILE A O 1
ATOM 724 N N . LEU A 1 88 ? -0.199 -2.973 -13.040 1.00 98.81 88 LEU A N 1
ATOM 725 C CA . LEU A 1 88 ? -0.564 -1.896 -12.115 1.00 98.81 88 LEU A CA 1
ATOM 726 C C . LEU A 1 88 ? -1.887 -1.229 -12.518 1.00 98.81 88 LEU A C 1
ATOM 728 O O . LEU A 1 88 ? -2.785 -1.119 -11.688 1.00 98.81 88 LEU A O 1
ATOM 732 N N . ILE A 1 89 ? -2.047 -0.849 -13.790 1.00 98.56 89 ILE A N 1
ATOM 733 C CA . ILE A 1 89 ? -3.294 -0.255 -14.307 1.00 98.56 89 ILE A CA 1
ATOM 734 C C . ILE A 1 89 ? -4.473 -1.208 -14.095 1.00 98.56 89 ILE A C 1
ATOM 736 O O . ILE A 1 89 ? -5.547 -0.789 -13.668 1.00 98.56 89 ILE A O 1
ATOM 740 N N . THR A 1 90 ? -4.281 -2.496 -14.380 1.00 98.50 90 THR A N 1
ATOM 741 C CA . THR A 1 90 ? -5.320 -3.515 -14.174 1.00 98.50 90 THR A CA 1
ATOM 742 C C . THR A 1 90 ? -5.663 -3.666 -12.694 1.00 98.50 90 THR A C 1
ATOM 744 O O . THR A 1 90 ? -6.831 -3.791 -12.338 1.00 98.50 90 THR A O 1
ATOM 747 N N . THR A 1 91 ? -4.662 -3.580 -11.820 1.00 98.62 91 THR A N 1
ATOM 748 C CA . THR A 1 91 ? -4.838 -3.650 -10.368 1.00 98.62 91 THR A CA 1
ATOM 749 C C . THR A 1 91 ? -5.658 -2.483 -9.838 1.00 98.62 91 THR A C 1
ATOM 751 O O . THR A 1 91 ? -6.619 -2.707 -9.111 1.00 98.62 91 THR A O 1
ATOM 754 N N . LEU A 1 92 ? -5.330 -1.252 -10.234 1.00 98.25 92 LEU A N 1
ATOM 755 C CA . LEU A 1 92 ? -5.996 -0.042 -9.738 1.00 98.25 92 LEU A CA 1
ATOM 756 C C . LEU A 1 92 ? -7.453 0.089 -10.213 1.00 98.25 92 LEU A C 1
ATOM 758 O O . LEU A 1 92 ? -8.235 0.807 -9.600 1.00 98.25 92 LEU A O 1
ATOM 762 N N . LYS A 1 93 ? -7.854 -0.644 -11.261 1.00 97.88 93 LYS A N 1
ATOM 763 C CA . LYS A 1 93 ? -9.264 -0.753 -11.680 1.00 97.88 93 LYS A CA 1
ATOM 764 C C . LYS A 1 93 ? -10.109 -1.625 -10.747 1.00 97.88 93 LYS A C 1
ATOM 766 O O . LYS A 1 93 ? -11.335 -1.537 -10.784 1.00 97.88 93 LYS A O 1
ATOM 771 N N . ILE A 1 94 ? -9.491 -2.486 -9.936 1.00 98.25 94 ILE A N 1
ATOM 772 C CA . ILE A 1 94 ? -10.212 -3.357 -9.004 1.00 98.25 94 ILE A CA 1
ATOM 773 C C . ILE A 1 94 ? -10.524 -2.561 -7.747 1.00 98.25 94 ILE A C 1
ATOM 775 O O . ILE A 1 94 ? -9.615 -2.177 -7.022 1.00 98.25 94 ILE A O 1
ATOM 779 N N . LYS A 1 95 ? -11.804 -2.348 -7.447 1.00 97.75 95 LYS A N 1
ATOM 780 C CA . LYS A 1 95 ? -12.199 -1.658 -6.217 1.00 97.75 95 LYS A CA 1
ATOM 781 C C . LYS A 1 95 ? -11.865 -2.512 -4.979 1.00 97.75 95 LYS A C 1
ATOM 783 O O . LYS A 1 95 ? -12.315 -3.661 -4.915 1.00 97.75 95 LYS A O 1
ATOM 788 N N . PRO A 1 96 ? -11.151 -1.972 -3.976 1.00 97.75 96 PRO A N 1
ATOM 789 C CA . PRO A 1 96 ? -10.940 -2.652 -2.708 1.00 97.75 96 PRO A CA 1
ATOM 790 C C . PRO A 1 96 ? -12.256 -2.980 -1.997 1.00 97.75 96 PRO A C 1
ATOM 792 O O . PRO A 1 96 ? -13.262 -2.276 -2.102 1.00 97.75 96 PRO A O 1
ATOM 795 N N . THR A 1 97 ? -12.240 -4.057 -1.222 1.00 97.62 97 THR A N 1
ATOM 796 C CA . THR A 1 97 ? -13.372 -4.502 -0.406 1.00 97.62 97 THR A CA 1
ATOM 797 C C . THR A 1 97 ? -13.012 -4.413 1.071 1.00 97.62 97 THR A C 1
ATOM 799 O O . THR A 1 97 ? -11.838 -4.410 1.442 1.00 97.62 97 THR A O 1
ATOM 802 N N . VAL A 1 98 ? -14.018 -4.444 1.947 1.00 97.81 98 VAL A N 1
ATOM 803 C CA . VAL A 1 98 ? -13.797 -4.555 3.400 1.00 97.81 98 VAL A CA 1
ATOM 804 C C . VAL A 1 98 ? -12.874 -5.736 3.726 1.00 97.81 98 VAL A C 1
ATOM 806 O O . VAL A 1 98 ? -11.952 -5.607 4.527 1.00 97.81 98 VAL A O 1
ATOM 809 N N . LYS A 1 99 ? -13.057 -6.880 3.050 1.00 98.25 99 LYS A N 1
ATOM 810 C CA . LYS A 1 99 ? -12.220 -8.073 3.237 1.00 98.25 99 LYS A CA 1
ATOM 811 C C . LYS A 1 99 ? -10.756 -7.820 2.865 1.00 98.25 99 LYS A C 1
ATOM 813 O O . LYS A 1 99 ? -9.870 -8.221 3.617 1.00 98.25 99 LYS A O 1
ATOM 818 N N . THR A 1 100 ? -10.488 -7.180 1.729 1.00 98.31 100 THR A N 1
ATOM 819 C CA . THR A 1 100 ? -9.110 -6.950 1.264 1.00 98.31 100 THR A CA 1
ATOM 820 C C . THR A 1 100 ? -8.405 -5.859 2.069 1.00 98.31 100 THR A C 1
ATOM 822 O O . THR A 1 100 ? -7.229 -6.014 2.390 1.00 98.31 100 THR A O 1
ATOM 825 N N . HIS A 1 101 ? -9.122 -4.826 2.514 1.00 98.12 101 HIS A N 1
ATOM 826 C CA . HIS A 1 101 ? -8.593 -3.857 3.477 1.00 98.12 101 HIS A CA 1
ATOM 827 C C . HIS A 1 101 ? -8.279 -4.491 4.834 1.00 98.12 101 HIS A C 1
ATOM 829 O O . HIS A 1 101 ? -7.219 -4.223 5.396 1.00 98.12 101 HIS A O 1
ATOM 835 N N . ILE A 1 102 ? -9.149 -5.366 5.356 1.00 98.19 102 ILE A N 1
ATOM 836 C CA . ILE A 1 102 ? -8.849 -6.129 6.578 1.00 98.19 102 ILE A CA 1
ATOM 837 C C . ILE A 1 102 ? -7.588 -6.970 6.377 1.00 98.19 102 ILE A C 1
ATOM 839 O O . ILE A 1 102 ? -6.741 -6.995 7.264 1.00 98.19 102 ILE A O 1
ATOM 843 N N . ASN A 1 103 ? -7.422 -7.613 5.218 1.00 98.12 103 ASN A N 1
ATOM 844 C CA . ASN A 1 103 ? -6.204 -8.365 4.923 1.00 98.12 103 ASN A CA 1
ATOM 845 C C . ASN A 1 103 ? -4.954 -7.470 5.008 1.00 98.12 103 ASN A C 1
ATOM 847 O O . ASN A 1 103 ? -4.013 -7.799 5.730 1.00 98.12 103 ASN A O 1
ATOM 851 N N . ALA A 1 104 ? -4.976 -6.301 4.360 1.00 97.69 104 ALA A N 1
ATOM 852 C CA . ALA A 1 104 ? -3.888 -5.327 4.444 1.00 97.69 104 ALA A CA 1
ATOM 853 C C . ALA A 1 104 ? -3.613 -4.879 5.892 1.00 97.69 104 ALA A C 1
ATOM 855 O O . ALA A 1 104 ? -2.469 -4.922 6.343 1.00 97.69 104 ALA A O 1
ATO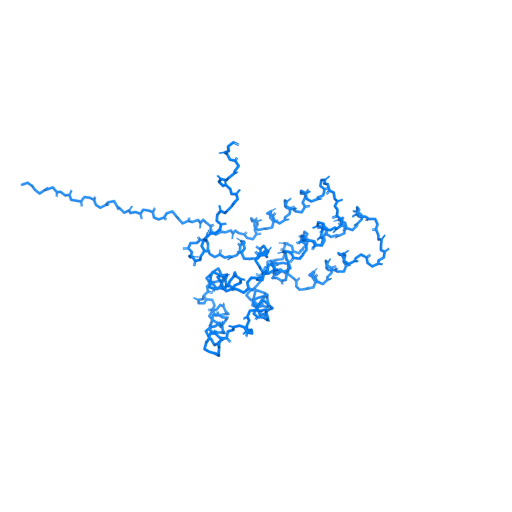M 856 N N . LEU A 1 105 ? -4.654 -4.536 6.657 1.00 96.81 105 LEU A N 1
ATOM 857 C CA . LEU A 1 105 ? -4.536 -4.146 8.066 1.00 96.81 105 LEU A CA 1
ATOM 858 C C . LEU A 1 105 ? -3.933 -5.256 8.935 1.00 96.81 105 LEU A C 1
ATOM 860 O O . LEU A 1 105 ? -3.111 -4.968 9.800 1.00 96.81 105 LEU A O 1
ATOM 864 N N . MET A 1 106 ? -4.299 -6.518 8.705 1.00 97.00 106 MET A N 1
ATOM 865 C CA . MET A 1 106 ? -3.748 -7.657 9.446 1.00 97.00 106 MET A CA 1
ATOM 866 C C . MET A 1 106 ? -2.270 -7.898 9.121 1.00 97.00 106 MET A C 1
ATOM 868 O O . MET A 1 106 ? -1.492 -8.222 10.019 1.00 97.00 106 MET A O 1
ATOM 872 N N . HIS A 1 107 ? -1.851 -7.682 7.871 1.00 95.69 107 HIS A N 1
ATOM 873 C CA . HIS A 1 107 ? -0.430 -7.704 7.526 1.00 95.69 107 HIS A CA 1
ATOM 874 C C . HIS A 1 107 ? 0.343 -6.563 8.202 1.00 95.69 107 HIS A C 1
ATOM 876 O O . HIS A 1 107 ? 1.408 -6.810 8.765 1.00 95.69 107 HIS A O 1
ATOM 882 N N . ILE A 1 108 ? -0.202 -5.342 8.212 1.00 93.88 108 ILE A N 1
ATOM 883 C CA . ILE A 1 108 ? 0.387 -4.194 8.922 1.00 93.88 108 ILE A CA 1
ATOM 884 C C . ILE A 1 108 ? 0.462 -4.483 10.432 1.00 93.88 108 ILE A C 1
ATOM 886 O O . ILE A 1 108 ? 1.491 -4.226 11.058 1.00 93.88 108 ILE A O 1
ATOM 890 N N . PHE A 1 109 ? -0.575 -5.089 11.017 1.00 93.12 109 PHE A N 1
ATOM 891 C CA . PHE A 1 109 ? -0.591 -5.505 12.423 1.00 93.12 109 PHE A CA 1
ATOM 892 C C . PHE A 1 109 ? 0.546 -6.469 12.770 1.00 93.12 109 PHE A C 1
ATOM 894 O O . PHE A 1 109 ? 1.104 -6.374 13.860 1.00 93.12 109 PHE A O 1
ATOM 901 N N . GLY A 1 110 ? 0.968 -7.336 11.845 1.00 92.12 110 GLY A N 1
ATOM 902 C CA . GLY A 1 110 ? 2.137 -8.199 12.042 1.00 92.12 110 GLY A CA 1
ATOM 903 C C . GLY A 1 110 ? 3.431 -7.434 12.363 1.00 92.12 110 GLY A C 1
ATOM 904 O O . GLY A 1 110 ? 4.300 -7.963 13.055 1.00 92.12 110 GLY A O 1
ATOM 905 N N . PHE A 1 111 ? 3.553 -6.176 11.926 1.00 88.62 111 PHE A N 1
ATOM 906 C CA . PHE A 1 111 ? 4.726 -5.341 12.198 1.00 88.62 111 PHE A CA 1
ATOM 907 C C . PHE A 1 111 ? 4.679 -4.680 13.574 1.00 88.62 111 PHE A C 1
ATOM 909 O O . PHE A 1 111 ? 5.658 -4.756 14.320 1.00 88.62 111 PHE A O 1
ATOM 916 N N . PHE A 1 112 ? 3.570 -4.012 13.910 1.00 84.19 112 PHE A N 1
ATOM 917 C CA . PHE A 1 112 ? 3.482 -3.232 15.148 1.00 84.19 112 PHE A CA 1
ATOM 918 C C . PHE A 1 112 ? 2.889 -4.017 16.327 1.00 84.19 112 PHE A C 1
ATOM 920 O O . PHE A 1 112 ? 3.107 -3.656 17.480 1.00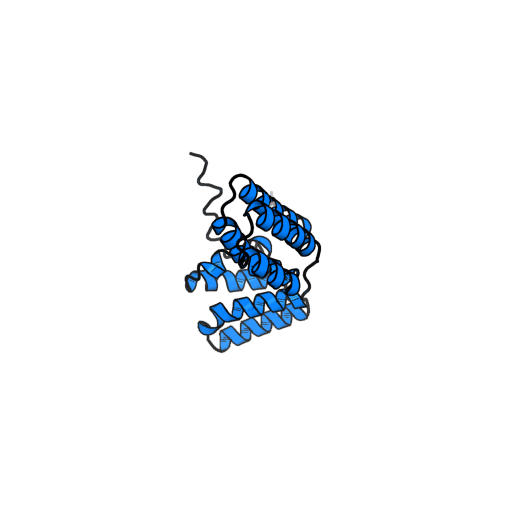 84.19 112 PHE A O 1
ATOM 927 N N . GLY A 1 113 ? 2.185 -5.121 16.071 1.00 88.19 113 GLY A N 1
ATOM 928 C CA . GLY A 1 113 ? 1.469 -5.892 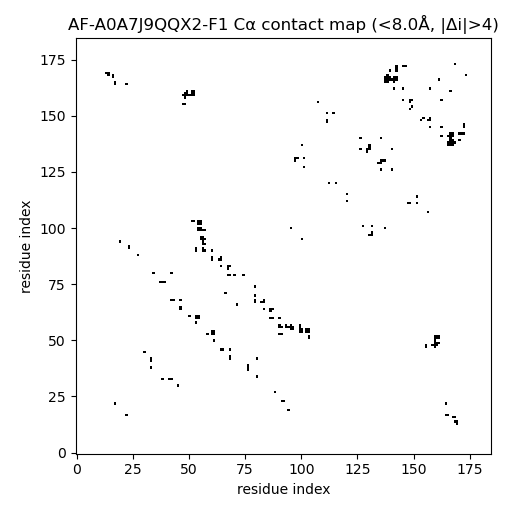17.085 1.00 88.19 113 GLY A CA 1
ATOM 929 C C . GLY A 1 113 ? 2.374 -6.456 18.180 1.00 88.19 113 GLY A C 1
ATOM 930 O O . GLY A 1 113 ? 1.941 -6.587 19.321 1.00 88.19 113 GLY A O 1
ATOM 931 N N . LYS A 1 114 ? 3.652 -6.728 17.886 1.00 89.88 114 LYS A N 1
ATOM 932 C CA . LYS A 1 114 ? 4.636 -7.156 18.897 1.00 89.88 114 LYS A CA 1
ATOM 933 C C . LYS A 1 114 ? 4.986 -6.070 19.925 1.00 89.88 114 LYS A C 1
ATOM 935 O O . LYS A 1 114 ? 5.470 -6.408 20.996 1.00 89.88 114 LYS A O 1
ATOM 940 N N . TYR A 1 115 ? 4.713 -4.801 19.620 1.00 86.38 115 TYR A N 1
ATOM 941 C CA . TYR A 1 115 ? 4.937 -3.661 20.514 1.00 86.38 115 TYR A CA 1
ATOM 942 C C . TYR A 1 115 ? 3.688 -3.276 21.317 1.00 86.38 115 TYR A C 1
ATOM 944 O O . TYR A 1 115 ? 3.724 -2.306 22.069 1.00 86.38 115 TYR A O 1
ATOM 952 N N . LEU A 1 116 ? 2.586 -4.014 21.149 1.00 87.62 116 LEU A N 1
ATOM 953 C CA . LEU A 1 116 ? 1.326 -3.761 21.836 1.00 87.62 116 LEU A CA 1
ATOM 954 C C . LEU A 1 116 ? 1.132 -4.692 23.033 1.00 87.62 116 LEU A C 1
ATOM 956 O O . LEU A 1 116 ? 1.363 -5.904 22.952 1.00 87.62 116 LEU A O 1
ATOM 960 N N . SER A 1 117 ? 0.607 -4.127 24.117 1.00 90.44 117 SER A N 1
ATOM 961 C CA . SER A 1 117 ? 0.048 -4.876 25.239 1.00 90.44 117 SER A CA 1
ATOM 962 C C . SER A 1 117 ? -1.147 -5.723 24.796 1.00 90.44 117 SER A C 1
ATOM 964 O O . SER A 1 117 ? -1.788 -5.476 23.770 1.00 90.44 117 SER A O 1
ATOM 966 N N . GLN A 1 118 ? -1.513 -6.717 25.608 1.00 92.38 118 GLN A N 1
ATOM 967 C CA . GLN A 1 118 ? -2.683 -7.551 25.327 1.00 92.38 118 GLN A CA 1
ATOM 968 C C . GLN A 1 118 ? -3.980 -6.727 25.217 1.00 92.38 118 GLN A C 1
ATOM 970 O O . GLN A 1 118 ? -4.844 -7.030 24.392 1.00 92.38 118 GLN A O 1
ATOM 975 N N . LYS A 1 119 ? -4.095 -5.653 26.010 1.00 90.44 119 LYS A N 1
ATOM 976 C CA . LYS A 1 119 ? -5.236 -4.731 25.976 1.00 90.44 119 LYS A CA 1
ATOM 977 C C . LYS A 1 1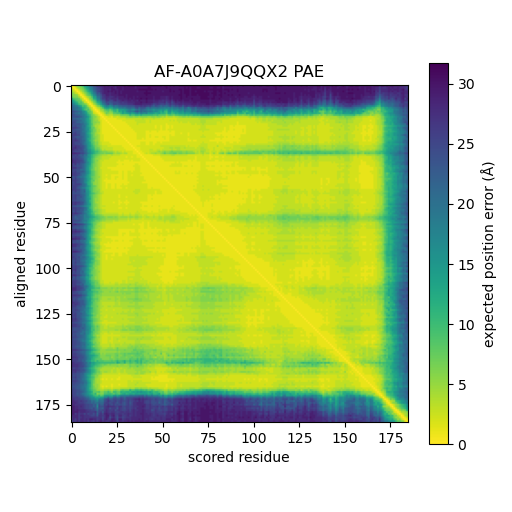19 ? -5.297 -3.962 24.655 1.00 90.44 119 LYS A C 1
ATOM 979 O O . LYS A 1 119 ? -6.351 -3.924 24.029 1.00 90.44 119 LYS A O 1
ATOM 984 N N . GLU A 1 120 ? -4.176 -3.412 24.196 1.00 90.19 120 GLU A N 1
ATOM 985 C CA . GLU A 1 120 ? -4.098 -2.687 22.918 1.00 90.19 120 GLU A CA 1
ATOM 986 C C . GLU A 1 120 ? -4.372 -3.606 21.719 1.00 90.19 120 GLU A C 1
ATOM 988 O O . GLU A 1 120 ? -5.110 -3.229 20.810 1.00 90.19 120 GLU A O 1
ATOM 993 N N . LYS A 1 121 ? -3.871 -4.850 21.744 1.00 91.38 121 LYS A N 1
ATOM 994 C CA . LYS A 1 121 ? -4.204 -5.861 20.724 1.00 91.38 121 LYS A CA 1
ATOM 995 C C . LYS A 1 121 ? -5.709 -6.132 20.660 1.00 91.38 121 LYS A C 1
ATOM 997 O O . LYS A 1 121 ? -6.265 -6.224 19.569 1.00 91.38 121 LYS A O 1
ATOM 1002 N N . SER A 1 122 ? -6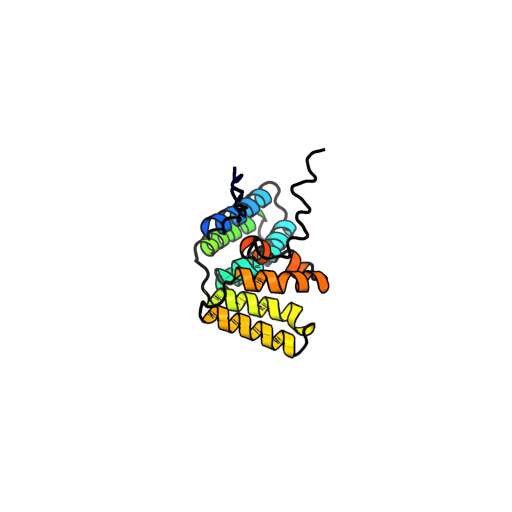.373 -6.237 21.813 1.00 91.75 122 SER A N 1
ATOM 1003 C CA . SER A 1 122 ? -7.829 -6.427 21.878 1.00 91.75 122 SER A CA 1
ATOM 1004 C C . SER A 1 122 ? -8.587 -5.237 21.280 1.00 91.75 122 SER A C 1
ATOM 1006 O O . SER A 1 122 ? -9.499 -5.438 20.479 1.00 91.75 122 SER A O 1
ATOM 1008 N N . ILE A 1 123 ? -8.169 -4.003 21.588 1.00 91.44 123 ILE A N 1
ATOM 1009 C CA . ILE A 1 123 ? -8.755 -2.779 21.012 1.00 91.44 123 ILE A CA 1
ATOM 1010 C C . ILE A 1 123 ? -8.613 -2.776 19.485 1.00 91.44 123 ILE A C 1
ATOM 1012 O O . ILE A 1 123 ? -9.591 -2.544 18.776 1.00 91.44 123 ILE A O 1
ATOM 1016 N N . PHE A 1 124 ? -7.433 -3.117 18.960 1.00 91.94 124 PHE A N 1
ATOM 1017 C CA . PHE A 1 124 ? -7.231 -3.226 17.515 1.00 91.94 124 PHE A CA 1
ATOM 1018 C C . PHE A 1 124 ? -8.186 -4.247 16.872 1.00 91.94 124 PHE A C 1
ATOM 1020 O O . PHE A 1 124 ? -8.819 -3.956 15.858 1.00 91.94 124 PHE A O 1
ATOM 1027 N N . MET A 1 125 ? -8.371 -5.422 17.484 1.00 95.00 125 MET A N 1
ATOM 1028 C CA . MET A 1 125 ? -9.316 -6.422 16.967 1.00 95.00 125 MET A CA 1
ATOM 1029 C C . MET A 1 125 ? -10.774 -5.945 17.018 1.00 95.00 125 MET A C 1
ATOM 1031 O O . MET A 1 125 ? -11.560 -6.280 16.128 1.00 95.00 125 MET A O 1
ATOM 1035 N N . GLN A 1 126 ? -11.142 -5.122 18.004 1.00 94.81 126 GLN A N 1
ATOM 1036 C CA . GLN A 1 126 ? -12.458 -4.478 18.045 1.00 94.81 126 GLN A CA 1
ATOM 1037 C C . GLN A 1 126 ? -12.635 -3.476 16.899 1.00 94.81 126 GLN A C 1
ATOM 1039 O O . GLN A 1 126 ? -13.705 -3.449 16.292 1.00 94.81 126 GLN A O 1
ATOM 1044 N N . PHE A 1 127 ? -11.594 -2.723 16.530 1.00 93.31 127 PHE A N 1
ATOM 1045 C CA . PHE A 1 127 ? -11.627 -1.868 15.339 1.00 93.31 127 PHE A CA 1
ATOM 1046 C C . PHE A 1 127 ? -11.818 -2.667 14.048 1.00 93.31 127 PHE A C 1
ATOM 1048 O O . PHE A 1 127 ? -12.664 -2.306 13.229 1.00 93.31 127 PHE A O 1
ATOM 1055 N N . ILE A 1 128 ? -11.116 -3.794 13.890 1.00 96.44 128 ILE A N 1
ATOM 1056 C CA . ILE A 1 128 ? -11.303 -4.694 12.740 1.00 96.44 128 ILE A CA 1
ATOM 1057 C C . ILE A 1 128 ? -12.736 -5.238 12.682 1.00 96.44 128 ILE A C 1
ATOM 1059 O O . ILE A 1 128 ? -13.343 -5.263 11.608 1.00 96.44 128 ILE A O 1
ATOM 1063 N N . LYS A 1 129 ? -13.302 -5.646 13.825 1.00 97.19 129 LYS A N 1
ATOM 1064 C CA . LYS A 1 129 ? -14.699 -6.091 13.909 1.00 97.19 129 LYS A CA 1
ATOM 1065 C C . LYS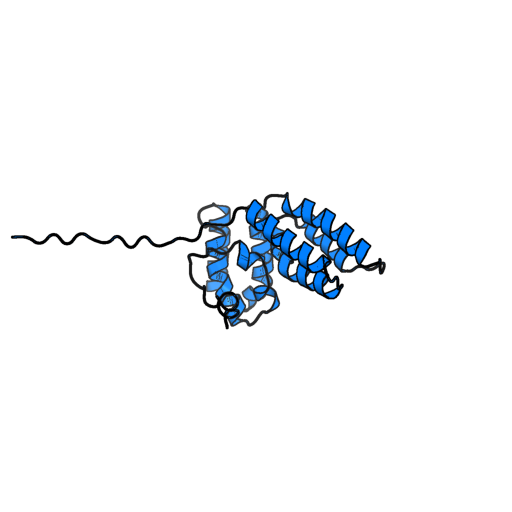 A 1 129 ? -15.666 -4.966 13.530 1.00 97.19 129 LYS A C 1
ATOM 1067 O O . LYS A 1 129 ? -16.541 -5.181 12.697 1.00 97.19 129 LYS A O 1
ATOM 1072 N N . GLY A 1 130 ? -15.476 -3.767 14.077 1.00 97.19 130 GLY A N 1
ATOM 1073 C CA . GLY A 1 130 ? -16.306 -2.604 13.767 1.00 97.19 130 GLY A CA 1
ATOM 1074 C C . GLY A 1 130 ? -16.260 -2.220 12.289 1.00 97.19 130 GLY A C 1
ATOM 1075 O O . GLY A 1 130 ? -17.291 -1.880 11.721 1.00 97.19 130 GLY A O 1
ATOM 1076 N N . TYR A 1 131 ? -15.102 -2.340 11.636 1.00 96.88 131 TYR A N 1
ATOM 1077 C CA . TYR A 1 131 ? -14.987 -2.112 10.195 1.00 96.88 131 TYR A CA 1
ATOM 1078 C C . TYR A 1 131 ? -15.696 -3.177 9.363 1.00 96.88 131 TYR A C 1
ATOM 1080 O O . TYR A 1 131 ? -16.376 -2.852 8.393 1.00 96.88 131 TYR A O 1
ATOM 1088 N N . ARG A 1 132 ? -15.593 -4.449 9.768 1.00 97.19 132 ARG A N 1
ATOM 1089 C CA . ARG A 1 132 ? -16.325 -5.550 9.127 1.00 97.19 132 ARG A CA 1
ATOM 1090 C C . ARG A 1 132 ? -17.839 -5.333 9.154 1.00 97.19 132 ARG A C 1
ATOM 1092 O O . ARG A 1 132 ? -18.518 -5.713 8.210 1.00 97.19 132 ARG A O 1
ATOM 1099 N N . GLU A 1 133 ? -18.339 -4.732 10.228 1.00 97.25 133 GLU A N 1
ATOM 1100 C CA . GLU A 1 133 ? -19.757 -4.430 10.454 1.00 97.25 133 GLU A CA 1
ATOM 1101 C C . GLU A 1 133 ? -20.175 -3.035 9.932 1.00 97.25 133 GLU A C 1
ATOM 1103 O O . GLU A 1 133 ? -21.271 -2.582 10.243 1.00 97.25 133 GLU A O 1
ATOM 1108 N N . ASP A 1 134 ? -19.303 -2.335 9.190 1.00 94.25 134 ASP A N 1
ATOM 1109 C CA . ASP A 1 134 ? -19.464 -0.946 8.702 1.00 94.25 134 ASP A CA 1
ATOM 1110 C C . ASP A 1 134 ? -19.760 0.114 9.792 1.00 94.25 134 ASP A C 1
ATOM 1112 O O . ASP A 1 134 ? -20.184 1.236 9.514 1.00 94.25 134 ASP A O 1
ATOM 1116 N N . LYS A 1 135 ? -19.470 -0.204 11.057 1.00 95.12 135 LYS A N 1
ATOM 1117 C CA . LYS A 1 135 ? -19.618 0.704 12.209 1.00 95.12 135 LYS A CA 1
ATOM 1118 C C . LYS A 1 135 ? -18.448 1.672 12.358 1.00 95.12 135 LYS A C 1
ATOM 1120 O O . LYS A 1 135 ? -18.588 2.728 12.965 1.00 95.12 135 LYS A O 1
ATOM 1125 N N . ILE A 1 136 ? -17.279 1.304 11.835 1.00 92.56 136 ILE A N 1
ATOM 1126 C CA . ILE A 1 136 ? -16.049 2.102 11.881 1.00 92.56 136 ILE A CA 1
ATOM 1127 C C . ILE A 1 136 ? -15.538 2.255 10.457 1.00 92.56 136 ILE A C 1
ATOM 1129 O O . ILE A 1 136 ? -15.508 1.289 9.706 1.00 92.56 136 ILE A O 1
ATOM 1133 N N . LYS A 1 137 ? -15.118 3.459 10.067 1.00 93.00 137 LYS A N 1
ATOM 1134 C CA . LYS A 1 137 ? -14.546 3.704 8.736 1.00 93.00 137 LYS A CA 1
ATOM 1135 C C . LYS A 1 137 ? -13.043 3.414 8.732 1.00 93.00 137 LYS A C 1
ATOM 1137 O O . LYS A 1 137 ? -12.359 3.691 9.711 1.00 93.00 137 LYS A O 1
ATOM 1142 N N . LEU A 1 138 ? -12.520 2.921 7.606 1.00 93.88 138 LEU A N 1
ATOM 1143 C CA . LEU A 1 138 ? -11.095 2.596 7.432 1.00 93.88 138 LEU A CA 1
ATOM 1144 C C . LEU A 1 138 ? -10.159 3.739 7.855 1.00 93.88 138 LEU A C 1
ATOM 1146 O O . LEU A 1 138 ? -9.210 3.498 8.594 1.00 93.88 138 LEU A O 1
ATOM 1150 N N . GLY A 1 139 ? -10.455 4.972 7.430 1.00 91.44 139 GLY A N 1
ATOM 1151 C CA . GLY A 1 139 ? -9.608 6.128 7.731 1.00 91.44 139 GLY A CA 1
ATOM 1152 C C . GLY A 1 139 ? -9.420 6.363 9.226 1.00 91.44 139 GLY A C 1
ATOM 1153 O O . GLY A 1 139 ? -8.305 6.641 9.648 1.00 91.44 139 GLY A O 1
ATOM 1154 N N . LYS A 1 140 ? -10.458 6.117 10.041 1.00 88.50 140 LYS A N 1
ATOM 1155 C CA . LYS A 1 140 ? -10.350 6.174 11.505 1.00 88.50 140 LYS A CA 1
ATOM 1156 C C . LYS A 1 140 ? -9.320 5.179 12.025 1.00 88.50 140 LYS A C 1
ATOM 1158 O O . LYS A 1 140 ? -8.501 5.530 12.860 1.00 88.50 140 LYS A O 1
ATOM 1163 N N . ILE A 1 141 ? -9.375 3.940 11.543 1.00 91.62 141 ILE A N 1
ATOM 1164 C CA . ILE A 1 141 ? -8.479 2.865 11.986 1.00 91.62 141 ILE A CA 1
ATOM 1165 C C . ILE A 1 141 ? -7.030 3.227 11.664 1.00 91.62 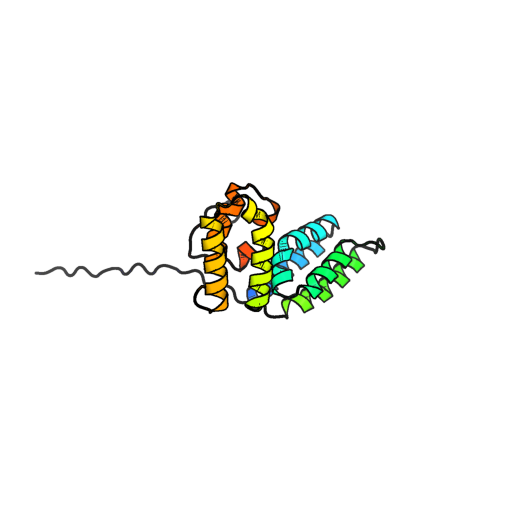141 ILE A C 1
ATOM 1167 O O . ILE A 1 141 ? -6.152 3.045 12.500 1.00 91.62 141 ILE A O 1
ATOM 1171 N N . LEU A 1 142 ? -6.783 3.754 10.464 1.00 90.69 142 LEU A N 1
ATOM 1172 C CA . LEU A 1 142 ? -5.442 4.138 10.032 1.00 90.69 142 LEU A CA 1
ATOM 1173 C C . LEU A 1 142 ? -4.883 5.308 10.849 1.00 90.69 142 LEU A C 1
ATOM 1175 O O . LEU A 1 142 ? -3.741 5.207 11.292 1.00 90.69 142 LEU A O 1
ATOM 1179 N N . SER A 1 143 ? -5.694 6.326 11.156 1.00 84.88 143 SER A N 1
ATOM 1180 C CA . SER A 1 143 ? -5.287 7.446 12.021 1.00 84.88 143 SER A CA 1
ATOM 1181 C C . SER A 1 143 ? -4.900 7.005 13.443 1.00 84.88 143 SER A C 1
ATOM 1183 O O . SER A 1 143 ? -4.057 7.639 14.071 1.00 84.88 143 SER A O 1
ATOM 1185 N N . GLU A 1 144 ? -5.471 5.908 13.958 1.00 84.25 144 GLU A N 1
ATOM 1186 C CA . GLU A 1 144 ? -5.089 5.335 15.264 1.00 84.25 144 GLU A CA 1
ATOM 1187 C C . GLU A 1 144 ? -3.789 4.510 15.194 1.00 84.25 144 GLU A C 1
ATOM 1189 O O . GLU A 1 144 ? -3.034 4.438 16.163 1.00 84.25 144 GLU A O 1
ATOM 1194 N N . ILE A 1 145 ? -3.506 3.874 14.051 1.00 84.12 145 ILE A N 1
ATOM 1195 C CA . ILE A 1 145 ? -2.298 3.054 13.853 1.00 84.12 145 ILE A CA 1
ATOM 1196 C C . ILE A 1 145 ? -1.078 3.926 13.556 1.00 84.12 145 ILE A C 1
ATOM 1198 O O . ILE A 1 145 ? 0.027 3.625 14.010 1.00 84.12 145 ILE A O 1
ATOM 1202 N N . GLU A 1 146 ? -1.255 4.990 12.780 1.00 78.25 146 GLU A N 1
ATOM 1203 C CA . GLU A 1 146 ? -0.173 5.811 12.242 1.00 78.25 146 GLU A CA 1
ATOM 1204 C C . GLU A 1 146 ? 0.818 6.314 13.318 1.00 78.25 146 GLU A C 1
ATOM 1206 O O . GLU A 1 146 ? 2.017 6.051 13.169 1.00 78.25 146 GLU A O 1
ATOM 1211 N N . PRO A 1 147 ? 0.395 6.891 14.465 1.00 80.88 147 PRO A N 1
ATOM 1212 C CA . PRO A 1 147 ? 1.315 7.310 15.530 1.00 80.88 147 PRO A CA 1
ATOM 1213 C C . PRO A 1 147 ? 2.182 6.176 16.091 1.00 80.88 147 PRO A C 1
ATOM 1215 O O . PRO A 1 147 ? 3.327 6.397 16.493 1.00 80.88 147 PRO A O 1
ATOM 1218 N N . ILE A 1 148 ? 1.657 4.947 16.107 1.00 81.38 148 ILE A N 1
ATOM 1219 C CA . ILE A 1 148 ? 2.388 3.767 16.578 1.00 81.38 148 ILE A CA 1
ATOM 1220 C C . ILE A 1 148 ? 3.528 3.459 15.607 1.00 81.38 148 ILE A C 1
ATOM 1222 O O . ILE A 1 148 ? 4.635 3.173 16.061 1.00 81.38 148 ILE A O 1
ATOM 1226 N N . THR A 1 149 ? 3.293 3.570 14.293 1.00 78.50 149 THR A N 1
ATOM 1227 C CA . THR A 1 149 ? 4.319 3.317 13.263 1.00 78.50 149 THR A CA 1
ATOM 1228 C C . THR A 1 149 ? 5.521 4.259 13.392 1.00 78.50 149 THR A C 1
ATOM 1230 O O . THR A 1 149 ? 6.664 3.812 13.267 1.00 78.50 149 THR A O 1
ATOM 1233 N N . TYR A 1 150 ? 5.271 5.523 13.753 1.00 77.12 150 TYR A N 1
ATOM 1234 C CA . TYR A 1 150 ? 6.306 6.511 14.057 1.00 77.12 150 TYR A CA 1
ATOM 1235 C C . TYR A 1 150 ? 7.043 6.204 15.359 1.00 77.12 150 TYR A C 1
ATOM 1237 O O . TYR A 1 150 ? 8.272 6.219 15.383 1.00 77.12 150 TYR A O 1
ATOM 1245 N N . LYS A 1 151 ? 6.318 5.864 16.434 1.00 79.44 151 LYS A N 1
ATOM 1246 C CA . LYS A 1 151 ? 6.921 5.531 17.737 1.00 79.44 151 LYS A CA 1
ATOM 1247 C C . LYS A 1 151 ? 7.902 4.361 17.643 1.00 79.44 151 LYS A C 1
ATOM 1249 O O . LYS A 1 151 ? 8.909 4.349 18.342 1.00 79.44 151 LYS A O 1
ATOM 1254 N N . ILE A 1 152 ? 7.616 3.382 16.785 1.00 81.88 152 ILE A N 1
ATOM 1255 C CA . ILE A 1 152 ? 8.486 2.215 16.574 1.00 81.88 152 ILE A CA 1
ATOM 1256 C C . ILE A 1 152 ? 9.565 2.446 15.501 1.00 81.88 152 ILE A C 1
ATOM 1258 O O . ILE A 1 152 ? 10.287 1.507 15.171 1.00 81.88 152 ILE A O 1
ATOM 1262 N N . ASN A 1 153 ? 9.658 3.663 14.946 1.00 78.56 153 ASN A N 1
ATOM 1263 C CA . ASN A 1 153 ? 10.587 4.075 13.888 1.00 78.56 153 ASN A CA 1
ATOM 1264 C C . ASN A 1 153 ? 10.650 3.094 12.700 1.00 78.56 153 ASN A C 1
ATOM 1266 O O . ASN A 1 153 ? 11.716 2.780 12.165 1.00 78.56 153 ASN A O 1
ATOM 1270 N N . ASN A 1 154 ? 9.496 2.554 12.301 1.00 80.56 154 ASN A N 1
ATOM 1271 C CA . ASN A 1 154 ? 9.434 1.599 11.204 1.00 80.56 154 ASN A CA 1
ATOM 1272 C C . ASN A 1 154 ? 9.288 2.348 9.876 1.00 80.56 154 ASN A C 1
ATOM 1274 O O . ASN A 1 154 ? 8.176 2.559 9.391 1.00 80.56 154 ASN A O 1
ATOM 1278 N N . LEU A 1 155 ? 10.428 2.726 9.287 1.00 81.62 155 LEU A N 1
ATOM 1279 C CA . LEU A 1 155 ? 10.496 3.461 8.016 1.00 81.62 155 LEU A CA 1
ATOM 1280 C C . LEU A 1 155 ? 9.702 2.785 6.892 1.00 81.62 155 LEU A C 1
ATOM 1282 O O . LEU A 1 155 ? 9.110 3.468 6.064 1.00 81.62 155 LEU A O 1
ATOM 1286 N N . TYR A 1 156 ? 9.641 1.451 6.899 1.00 84.38 156 TYR A N 1
ATOM 1287 C CA . TYR A 1 156 ? 8.890 0.685 5.912 1.00 84.38 156 TYR A CA 1
ATOM 1288 C C . TYR A 1 156 ? 7.373 0.900 6.012 1.00 84.38 156 TYR A C 1
ATOM 1290 O O . TYR A 1 156 ? 6.708 0.954 4.983 1.00 84.38 156 TYR A O 1
ATOM 1298 N N . LEU A 1 157 ? 6.813 1.021 7.223 1.00 85.06 157 LEU A N 1
ATOM 1299 C CA . LEU A 1 157 ? 5.393 1.351 7.406 1.00 85.06 157 LEU A CA 1
ATOM 1300 C C . LEU A 1 157 ? 5.110 2.832 7.155 1.00 85.06 157 LEU A C 1
ATOM 1302 O O . LEU A 1 157 ? 4.094 3.155 6.548 1.00 85.06 157 LEU A O 1
ATOM 1306 N N . ILE A 1 158 ? 6.015 3.708 7.599 1.00 84.56 158 ILE A N 1
ATOM 1307 C CA . ILE A 1 158 ? 5.894 5.163 7.439 1.00 84.56 158 ILE A CA 1
ATOM 1308 C C . ILE A 1 158 ? 5.840 5.547 5.953 1.00 84.56 158 ILE A C 1
ATOM 1310 O O . ILE A 1 158 ? 5.113 6.462 5.581 1.00 84.56 158 ILE A O 1
ATOM 1314 N N . SER A 1 159 ? 6.569 4.837 5.087 1.00 87.69 159 SER A N 1
ATOM 1315 C CA . SER A 1 159 ? 6.599 5.122 3.650 1.00 87.69 159 SER A CA 1
ATOM 1316 C C . SER A 1 159 ? 5.394 4.585 2.867 1.00 87.69 159 SER A C 1
ATOM 1318 O O . SER A 1 159 ? 5.335 4.766 1.649 1.00 87.69 159 SER A O 1
ATOM 1320 N N . GLN A 1 160 ? 4.443 3.902 3.517 1.00 93.94 160 GLN A N 1
ATOM 1321 C CA . GLN A 1 160 ? 3.334 3.273 2.804 1.00 93.94 160 GLN A CA 1
ATOM 1322 C C . GLN A 1 160 ? 2.321 4.311 2.320 1.00 93.94 160 GLN A C 1
ATOM 1324 O O . GLN A 1 160 ? 1.607 4.927 3.112 1.00 93.94 160 GLN A O 1
ATOM 1329 N N . THR A 1 161 ? 2.147 4.392 1.001 1.00 93.31 161 THR A N 1
ATOM 1330 C CA . THR A 1 161 ? 1.127 5.222 0.337 1.00 93.31 161 THR A CA 1
ATOM 1331 C C . THR A 1 161 ? -0.295 4.882 0.806 1.00 93.31 161 THR A C 1
ATOM 1333 O O . THR A 1 161 ? -1.196 5.712 0.752 1.00 93.31 161 THR A O 1
ATOM 1336 N N . TYR A 1 162 ? -0.493 3.675 1.341 1.00 94.94 162 TYR A N 1
ATOM 1337 C CA . TYR A 1 162 ? -1.753 3.246 1.942 1.00 94.94 162 TYR A CA 1
ATOM 1338 C C . TYR A 1 162 ? -2.212 4.138 3.110 1.00 94.94 162 TYR A C 1
ATOM 1340 O O . TYR A 1 162 ? -3.390 4.478 3.161 1.00 94.94 162 TYR A O 1
ATOM 1348 N N . PHE A 1 163 ? -1.314 4.555 4.015 1.00 90.44 163 PHE A N 1
ATOM 1349 C CA . PHE A 1 163 ? -1.675 5.494 5.089 1.00 90.44 163 PHE A CA 1
ATOM 1350 C C . PHE A 1 163 ? -1.977 6.878 4.512 1.00 90.44 163 PHE A C 1
ATOM 1352 O O . PHE A 1 163 ? -3.029 7.439 4.796 1.00 90.44 163 PHE A O 1
ATOM 1359 N N . LEU A 1 164 ? -1.112 7.370 3.618 1.00 88.50 164 LEU A N 1
ATOM 1360 C CA . LEU A 1 164 ? -1.265 8.681 2.983 1.00 88.50 164 LEU A CA 1
ATOM 1361 C C . LEU A 1 164 ? -2.639 8.871 2.320 1.00 88.50 164 LEU A C 1
ATOM 1363 O O . LEU A 1 164 ? -3.231 9.939 2.444 1.00 88.50 164 LEU A O 1
ATOM 1367 N N . LEU A 1 165 ? -3.133 7.856 1.605 1.00 91.12 165 LEU A N 1
ATOM 1368 C CA . LEU A 1 165 ? -4.327 7.992 0.767 1.00 91.12 165 LEU A CA 1
ATOM 1369 C C . LEU A 1 165 ? -5.632 7.528 1.431 1.00 91.12 165 LEU A C 1
ATOM 1371 O O . LEU A 1 165 ? -6.702 7.979 1.024 1.00 91.12 165 LEU A O 1
ATOM 1375 N N . TYR A 1 166 ? -5.575 6.645 2.437 1.00 91.62 166 TYR A N 1
ATOM 1376 C CA . TYR A 1 166 ? -6.779 6.109 3.089 1.00 91.62 166 TYR A CA 1
ATOM 1377 C C . TYR A 1 166 ? -7.022 6.614 4.517 1.00 91.62 166 TYR A C 1
ATOM 1379 O O . TYR A 1 166 ? -8.148 6.442 5.001 1.00 91.62 166 TYR A O 1
ATOM 1387 N N . SER A 1 167 ? -6.030 7.200 5.203 1.00 87.31 167 SER A N 1
ATOM 1388 C CA . SER A 1 167 ? -6.224 7.796 6.537 1.00 87.31 167 SER A CA 1
ATOM 1389 C C . SER A 1 167 ? -7.262 8.921 6.498 1.00 87.31 167 SER A C 1
ATOM 1391 O O . SER A 1 167 ? -7.433 9.592 5.482 1.00 87.31 167 SER A O 1
ATOM 1393 N N . ASP A 1 168 ? -7.984 9.130 7.604 1.00 81.56 168 ASP A N 1
ATOM 1394 C CA . ASP A 1 168 ? -8.887 10.279 7.704 1.00 81.56 168 ASP A CA 1
ATOM 1395 C C . ASP A 1 168 ? -8.056 11.553 7.930 1.00 81.56 168 ASP A C 1
ATOM 1397 O O . ASP A 1 168 ? -7.439 11.684 8.992 1.00 81.56 168 ASP A O 1
ATOM 1401 N N . PRO A 1 169 ? -8.046 12.514 6.984 1.00 67.25 169 PRO A N 1
ATOM 1402 C CA . PRO A 1 169 ? -7.251 13.732 7.121 1.00 67.25 169 PRO A CA 1
ATOM 1403 C C . PRO A 1 169 ? -7.735 14.646 8.257 1.00 67.25 169 PRO A C 1
ATOM 1405 O O . PRO A 1 169 ? -7.026 15.576 8.643 1.00 67.25 169 PRO A O 1
ATOM 1408 N N . ASN A 1 170 ? -8.943 14.413 8.780 1.00 67.94 170 ASN A N 1
ATOM 1409 C CA . ASN A 1 170 ? -9.582 15.254 9.789 1.00 67.94 170 ASN A CA 1
ATOM 1410 C C . ASN A 1 170 ? -9.415 14.714 11.218 1.00 67.94 170 ASN A C 1
ATOM 1412 O O . ASN A 1 170 ? -9.799 15.391 12.172 1.00 67.94 170 ASN A O 1
ATOM 1416 N N . MET A 1 171 ? -8.840 13.520 11.393 1.00 62.78 171 MET A N 1
ATOM 1417 C CA . MET A 1 171 ? -8.534 12.959 12.708 1.00 62.78 171 MET A CA 1
ATOM 1418 C C . MET A 1 171 ? -7.020 12.931 12.915 1.00 62.78 171 MET A C 1
ATOM 1420 O O . MET A 1 171 ? -6.313 12.234 12.196 1.00 62.78 171 MET A O 1
ATOM 1424 N N . GLY A 1 172 ? -6.524 13.715 13.885 1.00 53.38 172 GLY A N 1
ATOM 1425 C CA . GLY A 1 172 ? -5.095 13.783 14.229 1.00 53.38 172 GLY A CA 1
ATOM 1426 C C . GLY A 1 172 ? -4.524 12.380 14.465 1.00 53.38 172 GLY A C 1
ATOM 1427 O O . GLY A 1 172 ? -5.158 11.566 15.124 1.00 53.38 172 GLY A O 1
ATOM 1428 N N . ASN A 1 173 ? -3.361 12.030 13.921 1.00 45.94 173 ASN A N 1
ATOM 1429 C CA . ASN A 1 173 ? -2.134 12.811 13.926 1.00 45.94 173 ASN A CA 1
ATOM 1430 C C . ASN A 1 173 ? -1.669 13.286 12.533 1.00 45.94 173 ASN A C 1
ATOM 1432 O O . ASN A 1 173 ? -1.276 12.504 11.682 1.00 45.94 173 ASN A O 1
ATOM 1436 N N . VAL A 1 174 ? -1.669 14.609 12.369 1.00 41.94 174 VAL A N 1
ATOM 1437 C CA . VAL A 1 174 ? -1.273 15.383 11.182 1.00 41.94 174 VAL A CA 1
ATOM 1438 C C . VAL A 1 174 ? 0.214 15.793 11.222 1.00 41.94 174 VAL A C 1
ATOM 1440 O O . VAL A 1 174 ? 0.644 16.539 10.347 1.00 41.94 174 VAL A O 1
ATOM 1443 N N . PHE A 1 175 ? 1.019 15.400 12.226 1.00 40.03 175 PHE A N 1
ATOM 1444 C CA . PHE A 1 175 ? 2.237 16.160 12.580 1.00 40.03 175 PHE A CA 1
ATOM 1445 C C . PHE A 1 175 ? 3.258 16.421 11.452 1.00 40.03 175 PHE A C 1
ATOM 1447 O O . PHE A 1 175 ? 3.990 17.397 11.566 1.00 40.03 175 PHE A O 1
ATOM 1454 N N . ASN A 1 176 ? 3.277 15.687 10.334 1.00 40.12 176 ASN A N 1
ATOM 1455 C CA . ASN A 1 176 ? 4.258 15.884 9.262 1.00 40.12 176 ASN A CA 1
ATOM 1456 C C . ASN A 1 176 ? 3.688 16.411 7.932 1.00 40.12 176 ASN A C 1
ATOM 1458 O O . ASN A 1 176 ? 3.912 15.846 6.866 1.00 40.12 176 ASN A O 1
ATOM 1462 N N . ARG A 1 177 ? 3.093 17.607 7.965 1.00 44.03 177 ARG A N 1
ATOM 1463 C CA . ARG A 1 177 ? 3.004 18.551 6.824 1.00 44.03 177 ARG A CA 1
ATOM 1464 C C . ARG A 1 177 ? 4.396 19.002 6.294 1.00 44.03 177 ARG A C 1
ATOM 1466 O O . ARG A 1 177 ? 4.555 20.144 5.872 1.00 44.03 177 ARG A O 1
ATOM 1473 N N . VAL A 1 178 ? 5.420 18.146 6.350 1.00 38.50 178 VAL A N 1
ATOM 1474 C CA . VAL A 1 178 ? 6.861 18.484 6.323 1.00 38.50 178 VAL A CA 1
ATOM 1475 C C . VAL A 1 178 ? 7.444 18.704 4.917 1.00 38.50 178 VAL A C 1
ATOM 1477 O O . VAL A 1 178 ? 8.645 18.902 4.787 1.00 38.50 178 VAL A O 1
ATOM 1480 N N . SER A 1 179 ? 6.655 18.757 3.835 1.00 32.12 179 SER A N 1
ATOM 1481 C CA . SER A 1 179 ? 7.266 18.994 2.504 1.00 32.12 179 SER A CA 1
ATOM 1482 C C . SER A 1 179 ? 6.543 19.937 1.542 1.00 32.12 179 SER A C 1
ATOM 1484 O O . SER A 1 179 ? 7.115 20.252 0.509 1.00 32.12 179 SER A O 1
ATOM 1486 N N . ILE A 1 180 ? 5.346 20.457 1.847 1.00 35.19 180 ILE A N 1
ATOM 1487 C CA . ILE A 1 180 ? 4.628 21.346 0.896 1.00 35.19 180 ILE A CA 1
ATOM 1488 C C . ILE A 1 180 ? 4.748 22.840 1.271 1.00 35.19 180 ILE A C 1
ATOM 1490 O O . ILE A 1 180 ? 4.374 23.711 0.493 1.00 35.19 180 ILE A O 1
ATOM 1494 N N . LYS A 1 181 ? 5.336 23.180 2.428 1.00 35.06 181 LYS A N 1
ATOM 1495 C CA . LYS A 1 181 ? 5.589 24.584 2.822 1.00 35.06 181 LYS A CA 1
ATOM 1496 C C . LYS A 1 181 ? 7.061 25.009 2.885 1.00 35.06 181 LYS A C 1
ATOM 1498 O O . LYS A 1 181 ? 7.313 26.146 3.250 1.00 35.06 181 LYS A O 1
ATOM 1503 N N . SER A 1 182 ? 8.005 24.160 2.480 1.00 34.75 182 SER A N 1
ATOM 1504 C CA . SER A 1 182 ? 9.449 24.466 2.485 1.00 34.75 182 SER A CA 1
ATOM 1505 C C . SER A 1 182 ? 10.103 24.512 1.092 1.00 34.75 182 SER A C 1
ATOM 1507 O O . SER A 1 182 ? 11.319 24.444 0.990 1.00 34.75 182 SER A O 1
ATOM 1509 N N . PHE A 1 183 ? 9.320 24.694 0.020 1.00 29.84 183 PHE A N 1
ATOM 1510 C CA . PHE A 1 183 ? 9.818 25.091 -1.314 1.00 29.84 183 PHE A CA 1
ATOM 1511 C C . PHE A 1 183 ? 9.193 26.417 -1.778 1.00 29.84 183 PHE A C 1
ATOM 1513 O O . PHE A 1 183 ? 8.738 26.566 -2.912 1.00 29.84 183 PHE A O 1
ATOM 1520 N N . ARG A 1 184 ? 9.115 27.378 -0.858 1.00 36.12 184 ARG A N 1
ATOM 1521 C CA . ARG A 1 184 ? 8.988 28.801 -1.178 1.00 36.12 184 ARG A CA 1
ATOM 1522 C C . ARG A 1 184 ? 9.938 29.568 -0.271 1.00 36.12 184 ARG A C 1
ATOM 1524 O O . ARG A 1 184 ? 9.482 30.205 0.668 1.00 36.12 184 ARG A O 1
ATOM 1531 N N . ASP A 1 185 ? 11.220 29.418 -0.566 1.00 37.41 185 ASP A N 1
ATOM 1532 C CA . ASP A 1 185 ? 12.220 30.478 -0.472 1.00 37.41 185 ASP A CA 1
ATOM 1533 C C . ASP A 1 185 ? 12.935 30.516 -1.829 1.00 37.41 185 ASP A C 1
ATOM 1535 O O . ASP A 1 185 ? 13.241 29.415 -2.352 1.00 37.41 185 ASP A O 1
#

pLDDT: mean 85.1, std 19.87, range [29.84, 98.81]

Secondary structure (DSSP, 8-state):
-------------PPPPPPHHHHHHHHHHHHHHHHHS--HHHHHHHHHHHHHHHHHH-HHHHHHHHHHHH-TT---HHHHHHHHHHHHHHHHTSPP-HHHHHHHHHHHHHHHGGGS-HHHHHHHHHHHHHHHTTSS-HHHHHHHHHHHHHHTT-HHHHT-HHHHHHS-TTSS--TT--SSSSS--

Foldseek 3Di:
DDDDDDDDDPPPDFDDADDLVNLLVVLVVLLVVCVVPPDLVSLVLSLLQALLVLQQQPPVLNVVLVVLSVPPVVDDRVVSSVSSSVSSNVSSPRDGDLVSNLVSVVVVCVVQVVVDDPVVVVVLVVQNVCSVVVNHAQQCSLQVCQVSCVVVVPVSVNSHVCSVRRHRCPRDDPPPPPPPPPPPD